Protein AF-A0A6I1ZZQ8-F1 (afdb_monomer)

Foldseek 3Di:
DDDDDDDDDDDDDDDDDDDDDDDDDDDDPPDDDDPDDPPQDPFDAWEWEAEANDIDIFTAGQQQFGQAWDWDADPVRQKIKTDGRGKHKAAQVNGHHRYKYKHFDPDDDDDDPQKDFFDTKIAIPPFFIFIPPFMKIKHAGDPVSDDPPDDLVQKFKWFQDPVPGTDTAPDWDADPVSRMIIGTHTTGGMMTIMGGPDLCPLCPLPPQDLVRQLAPLAKEKEWEAAPPDPQVVVCSVLLSVCCVVQVPHYRYHYDDCVVVVVVCVVVPPPAPGKMWIAASNRHTDDMDHTHDHNVRVVVVVVVRVRD

pLDDT: mean 82.92, std 19.82, range [31.61, 98.25]

Sequence (307 aa):
MKLKGINFAAKISAIGILLVLLLTLAVSCQATEAPATVSEGPATSELNVDLLGTQHTYFLHGEGRLVGNVVLESPDRKVTLSMISVTTLLDKDGKPLTFLQLQADPNPPNPPADAQIIGTVYGLTPHGATSNPPLMLTLPYRPEDLPEDVQEKDLYIASYDEENGWGKSFYKKIDTENHRVTAQVSTLSKYAILVAKELPPPPSLIMTSLEEALSNGRPTIAEFGSSKCVPCKMMKPVLENLVIIFERELNVVIIEVYEQMSLARGYKIMSIPTQVIFDENGQEITRHIGYWSMEEILAELEQVGVK

Nearest PDB structures (foldseek):
  2o8v-assembly1_B  TM=9.103E-01  e=6.377E-07  Escherichia coli
  3hxs-assembly1_A  TM=9.339E-01  e=3.355E-06  Bacteroides fragilis
  3hyp-assembly1_A  TM=9.324E-01  e=3.168E-06  Bacteroides fragilis
  3w8j-assembly1_A  TM=8.389E-01  e=4.670E-05  Homo sapiens
  3vww-assembly1_A  TM=8.096E-01  e=1.102E-04  Homo sapiens

Solvent-accessible surface area (backbone atoms only — not comparable to full-atom values): 17944 Å² total; per-residue (Å²): 138,84,90,79,90,84,89,83,82,89,79,93,87,78,90,81,82,85,91,85,79,95,74,88,83,80,80,84,76,84,76,77,79,72,80,80,77,77,79,74,70,75,69,65,44,58,27,40,34,31,46,72,86,45,78,47,80,49,41,16,34,82,84,12,29,28,66,53,70,44,78,46,66,30,98,86,67,50,39,36,46,35,44,51,43,72,23,28,34,25,36,78,86,70,42,54,44,52,55,40,35,39,36,76,44,94,78,62,79,82,60,58,94,58,34,39,72,38,76,63,38,34,33,28,35,56,67,61,16,38,37,45,59,54,29,41,43,30,44,52,55,56,81,87,68,51,58,96,88,60,55,80,88,64,55,38,48,28,41,46,40,94,89,79,39,78,42,79,47,88,51,74,47,77,39,80,90,79,33,33,42,33,28,60,46,40,58,33,31,36,36,31,36,33,35,60,70,52,71,67,68,73,62,65,61,46,91,56,52,71,71,56,43,36,67,69,60,31,23,29,42,36,38,37,27,42,97,87,37,69,63,30,60,64,37,46,66,47,54,51,48,47,44,72,74,29,64,91,60,42,42,55,32,71,41,48,38,88,81,38,47,69,58,34,54,73,73,62,63,86,61,73,21,26,38,36,35,24,28,38,82,43,47,78,76,51,74,48,77,50,80,70,54,62,71,62,50,52,63,55,37,48,79,57,72,51,130

Secondary structure (DSSP, 8-state):
-------------------------------PPPP----PPPP-EEEEEEETTEEEEEEE-TTSBBSS-EEEE-TTS--EEEE-TT-EEE-TTSPBP-EEEEEE-SSPPPPPTTEEEEEEEEEEESTT-EEEEEEEEEEE--GGGS-TT--GGG-EEEEEETTTEEEE-S--EEETTTTEEEEEEEE-SEEEEEEESS--SS--TT---HHHHHHTTS-EEEEEE-TT-HHHHHHHHHHHHHHHHSTTT-EEEEEETTT-HHHHHHTT--SSSEEEEE-TTS-EEEEEES---HHHHHHHHGGGT--

Structure (mmCIF, N/CA/C/O backbone):
data_AF-A0A6I1ZZQ8-F1
#
_entry.id   AF-A0A6I1ZZQ8-F1
#
loop_
_atom_site.group_PDB
_atom_site.id
_atom_site.type_symbol
_atom_site.label_atom_id
_atom_site.label_alt_id
_atom_site.label_comp_id
_atom_site.label_asym_id
_atom_site.label_entity_id
_atom_site.label_seq_id
_atom_site.pdbx_PDB_ins_code
_atom_site.Cartn_x
_atom_site.Cartn_y
_atom_site.Cartn_z
_atom_site.occupancy
_atom_site.B_iso_or_equiv
_atom_site.auth_seq_id
_atom_site.auth_comp_id
_atom_site.auth_asym_id
_atom_site.auth_atom_id
_atom_site.pdbx_PDB_model_num
ATOM 1 N N . MET A 1 1 ? -39.106 29.884 -58.988 1.00 37.28 1 MET A N 1
ATOM 2 C CA . MET A 1 1 ? -38.580 30.234 -60.326 1.00 37.28 1 MET A CA 1
ATOM 3 C C . MET A 1 1 ? -37.221 30.888 -60.128 1.00 37.28 1 MET A C 1
ATOM 5 O O . MET A 1 1 ? -37.054 31.646 -59.186 1.00 37.28 1 MET A O 1
ATOM 9 N N . LYS A 1 2 ? -36.242 30.447 -60.911 1.00 40.09 2 LYS A N 1
ATOM 10 C CA . LYS A 1 2 ? -34.792 30.633 -60.758 1.00 40.09 2 LYS A CA 1
ATOM 11 C C . LYS A 1 2 ? -34.343 31.991 -61.350 1.00 40.09 2 LYS A C 1
ATOM 13 O O . LYS A 1 2 ? -35.077 32.519 -62.179 1.00 40.09 2 LYS A O 1
ATOM 18 N N . LEU A 1 3 ? -33.086 32.385 -61.065 1.00 31.61 3 LEU A N 1
ATOM 19 C CA . LEU A 1 3 ? -32.221 33.377 -61.766 1.00 31.61 3 LEU A CA 1
ATOM 20 C C . LEU A 1 3 ? -32.292 34.813 -61.194 1.00 31.61 3 LEU A C 1
ATOM 22 O O . LEU A 1 3 ? -33.374 35.289 -60.904 1.00 31.61 3 LEU A O 1
ATOM 26 N N . LYS A 1 4 ? -31.215 35.594 -61.037 1.00 34.88 4 LYS A N 1
ATOM 27 C CA . LYS A 1 4 ? -29.812 35.519 -61.487 1.00 34.88 4 LYS A CA 1
ATOM 28 C C . LYS A 1 4 ? -29.031 36.602 -60.714 1.00 34.88 4 LYS A C 1
ATOM 30 O O . LYS A 1 4 ? -29.540 37.707 -60.569 1.00 34.88 4 LYS A O 1
ATOM 35 N N . GLY A 1 5 ? -27.810 36.311 -60.264 1.00 45.81 5 GLY A N 1
ATOM 36 C CA . GLY A 1 5 ? -26.843 37.360 -59.911 1.00 45.81 5 GLY A CA 1
ATOM 37 C C . GLY A 1 5 ? -26.293 38.055 -61.159 1.00 45.81 5 GLY A C 1
ATOM 38 O O . GLY A 1 5 ? -26.501 37.542 -62.255 1.00 45.81 5 GLY A O 1
ATOM 39 N N . ILE A 1 6 ? -25.576 39.170 -60.977 1.00 38.56 6 ILE A N 1
ATOM 40 C CA . ILE A 1 6 ? -24.451 39.636 -61.811 1.00 38.56 6 ILE A CA 1
ATOM 41 C C . ILE A 1 6 ? -23.670 40.696 -61.008 1.00 38.56 6 ILE A C 1
ATOM 43 O O . ILE A 1 6 ? -24.224 41.695 -60.561 1.00 38.56 6 ILE A O 1
ATOM 47 N N . ASN A 1 7 ? -22.372 40.432 -60.843 1.00 44.62 7 ASN A N 1
ATOM 48 C CA . ASN A 1 7 ? -21.324 41.384 -60.477 1.00 44.62 7 ASN A CA 1
ATOM 49 C C . ASN A 1 7 ? -21.152 42.437 -61.575 1.00 44.62 7 ASN A C 1
ATOM 51 O O . ASN A 1 7 ? -21.103 42.052 -62.738 1.00 44.62 7 ASN A O 1
ATOM 55 N N . PHE A 1 8 ? -20.872 43.694 -61.228 1.00 33.53 8 PHE A N 1
ATOM 56 C CA . PHE A 1 8 ? -20.026 44.538 -62.076 1.00 33.53 8 PHE A CA 1
ATOM 57 C C . PHE A 1 8 ? -19.170 45.475 -61.223 1.00 33.53 8 PHE A C 1
ATOM 59 O O . PHE A 1 8 ? -19.656 46.374 -60.543 1.00 33.53 8 PHE A O 1
ATOM 66 N N . ALA A 1 9 ? -17.871 45.193 -61.253 1.00 34.97 9 ALA A N 1
ATOM 67 C CA . ALA A 1 9 ? -16.804 46.075 -60.825 1.00 34.97 9 ALA A CA 1
ATOM 68 C C . ALA A 1 9 ? -16.559 47.182 -61.870 1.00 34.97 9 ALA A C 1
ATOM 70 O O . ALA A 1 9 ? -17.017 47.063 -63.006 1.00 34.97 9 ALA A O 1
ATOM 71 N N . ALA A 1 10 ? -15.698 48.139 -61.487 1.00 35.72 10 ALA A N 1
ATOM 72 C CA . ALA A 1 10 ? -14.974 49.113 -62.324 1.00 35.72 10 ALA A CA 1
ATOM 73 C C . ALA A 1 10 ? -15.777 50.361 -62.768 1.00 35.72 10 ALA A C 1
ATOM 75 O O . ALA A 1 10 ? -16.922 50.248 -63.166 1.00 35.72 10 ALA A O 1
ATOM 76 N N . LYS A 1 11 ? -15.247 51.595 -62.795 1.00 33.88 11 LYS A N 1
ATOM 77 C CA . LYS A 1 11 ? -13.874 52.122 -62.662 1.00 33.88 11 LYS A CA 1
ATOM 78 C C . LYS A 1 11 ? -13.928 53.676 -62.619 1.00 33.88 11 LYS A C 1
ATOM 80 O O . LYS A 1 11 ? -14.718 54.260 -63.344 1.00 33.88 11 LYS A O 1
ATOM 85 N N . ILE A 1 12 ? -12.984 54.270 -61.874 1.00 36.03 12 ILE A N 1
ATOM 86 C CA . ILE A 1 12 ? -12.120 55.441 -62.199 1.00 36.03 12 ILE A CA 1
ATOM 87 C C . ILE A 1 12 ? -12.734 56.837 -62.420 1.00 36.03 12 ILE A C 1
ATOM 89 O O . ILE A 1 12 ? -13.399 57.077 -63.418 1.00 36.03 12 ILE A O 1
ATOM 93 N N . SER A 1 13 ? -12.305 57.788 -61.574 1.00 31.80 13 SER A N 1
ATOM 94 C CA . SER A 1 13 ? -11.608 59.071 -61.882 1.00 31.80 13 SER A CA 1
ATOM 95 C C . SER A 1 13 ? -11.675 59.951 -60.618 1.00 31.80 13 SER A C 1
ATOM 97 O O . SER A 1 13 ? -12.679 59.894 -59.927 1.00 31.80 13 SER A O 1
ATOM 99 N N . ALA A 1 14 ? -10.736 60.797 -60.197 1.00 34.06 14 ALA A N 1
ATOM 100 C CA . ALA A 1 14 ? -9.494 61.317 -60.743 1.00 34.06 14 ALA A CA 1
ATOM 101 C C . ALA A 1 14 ? -8.764 62.092 -59.611 1.00 34.06 14 ALA A C 1
ATOM 103 O O . ALA A 1 14 ? -9.420 62.695 -58.772 1.00 34.06 14 ALA A O 1
ATOM 104 N N . ILE A 1 15 ? -7.426 62.089 -59.659 1.00 39.31 15 ILE A N 1
ATOM 105 C CA . ILE A 1 15 ? -6.502 63.226 -59.437 1.00 39.31 15 ILE A CA 1
ATOM 106 C C . ILE A 1 15 ? -6.583 64.018 -58.112 1.00 39.31 15 ILE A C 1
ATOM 108 O O . ILE A 1 15 ? -7.522 64.767 -57.872 1.00 39.31 15 ILE A O 1
ATOM 112 N N . GLY A 1 16 ? -5.465 64.027 -57.369 1.00 31.86 16 GLY A N 1
ATOM 113 C CA . GLY A 1 16 ? -5.130 65.145 -56.481 1.00 31.86 16 GLY A CA 1
ATOM 114 C C . GLY A 1 16 ? -4.003 64.896 -55.470 1.00 31.86 16 GLY A C 1
ATOM 115 O O . GLY A 1 16 ? -4.284 64.441 -54.376 1.00 31.86 16 GLY A O 1
ATOM 116 N N . ILE A 1 17 ? -2.768 65.275 -55.838 1.00 36.53 17 ILE A N 1
ATOM 117 C CA . ILE A 1 17 ? -1.823 66.071 -55.011 1.00 36.53 17 ILE A CA 1
ATOM 118 C C . ILE A 1 17 ? -1.349 65.415 -53.687 1.00 36.53 17 ILE A C 1
ATOM 120 O O . ILE A 1 17 ? -2.073 65.333 -52.711 1.00 36.53 17 ILE A O 1
ATOM 124 N N . LEU A 1 18 ? -0.148 64.825 -53.670 1.00 35.00 18 LEU A N 1
ATOM 125 C CA . LEU A 1 18 ? 1.126 65.420 -53.211 1.00 35.00 18 LEU A CA 1
ATOM 126 C C . LEU A 1 18 ? 1.353 65.346 -51.683 1.00 35.00 18 LEU A C 1
ATOM 128 O O . LEU A 1 18 ? 0.642 65.967 -50.906 1.00 35.00 18 LEU A O 1
ATOM 132 N N . LEU A 1 19 ? 2.491 64.727 -51.341 1.00 39.06 19 LEU A N 1
ATOM 133 C CA . LEU A 1 19 ? 3.306 64.925 -50.134 1.00 39.06 19 LEU A CA 1
ATOM 134 C C . LEU A 1 19 ? 2.865 64.228 -48.826 1.00 39.06 19 LEU A C 1
ATOM 136 O O . LEU A 1 19 ? 1.790 64.476 -48.300 1.00 39.06 19 LEU A O 1
ATOM 140 N N . VAL A 1 20 ? 3.798 63.440 -48.266 1.00 35.25 20 VAL A N 1
ATOM 141 C CA . VAL A 1 20 ? 4.278 63.438 -46.860 1.00 35.25 20 VAL A CA 1
ATOM 142 C C . VAL A 1 20 ? 4.573 62.015 -46.340 1.00 35.25 20 VAL A C 1
ATOM 144 O O . VAL A 1 20 ? 3.686 61.195 -46.153 1.00 35.25 20 VAL A O 1
ATOM 147 N N . LEU A 1 21 ? 5.875 61.797 -46.114 1.00 35.59 21 LEU A N 1
ATOM 148 C CA . LEU A 1 21 ? 6.564 60.898 -45.175 1.00 35.59 21 LEU A CA 1
ATOM 149 C C . LEU A 1 21 ? 6.067 59.450 -44.979 1.00 35.59 21 LEU A C 1
ATOM 151 O O . LEU A 1 21 ? 5.097 59.177 -44.280 1.00 35.59 21 LEU A O 1
ATOM 155 N N . LEU A 1 22 ? 6.911 58.509 -45.421 1.00 43.41 22 LEU A N 1
ATOM 156 C CA . LEU A 1 22 ? 7.079 57.219 -44.752 1.00 43.41 22 LEU A CA 1
ATOM 157 C C . LEU A 1 22 ? 7.639 57.448 -43.339 1.00 43.41 22 LEU A C 1
ATOM 159 O O . LEU A 1 22 ? 8.784 57.872 -43.204 1.00 43.41 22 LEU A O 1
ATOM 163 N N . LEU A 1 23 ? 6.881 57.087 -42.305 1.00 37.72 23 LEU A N 1
ATOM 164 C CA . LEU A 1 23 ? 7.445 56.652 -41.029 1.00 37.72 23 LEU A CA 1
ATOM 165 C C . LEU A 1 23 ? 6.629 55.459 -40.513 1.00 37.72 23 LEU A C 1
ATOM 167 O O . LEU A 1 23 ? 5.405 55.489 -40.425 1.00 37.72 23 LEU A O 1
ATOM 171 N N . THR A 1 24 ? 7.347 54.381 -40.246 1.00 43.38 24 THR A N 1
ATOM 172 C CA . THR A 1 24 ? 6.892 53.056 -39.827 1.00 43.38 24 THR A CA 1
ATOM 173 C C . THR A 1 24 ? 6.166 53.072 -38.478 1.00 43.38 24 THR A C 1
ATOM 175 O O . THR A 1 24 ? 6.757 53.459 -37.472 1.00 43.38 24 THR A O 1
ATOM 178 N N . LEU A 1 25 ? 4.928 52.568 -38.430 1.00 36.66 25 LEU A N 1
ATOM 179 C CA . LEU A 1 25 ? 4.257 52.158 -37.192 1.00 36.66 25 LEU A CA 1
ATOM 180 C C . LEU A 1 25 ? 4.582 50.684 -36.919 1.00 36.66 25 LEU A C 1
ATOM 182 O O . LEU A 1 25 ? 4.012 49.787 -37.538 1.00 36.66 25 LEU A O 1
ATOM 186 N N . ALA A 1 26 ? 5.512 50.441 -35.997 1.00 41.88 26 ALA A N 1
ATOM 187 C CA . ALA A 1 26 ? 5.654 49.147 -35.345 1.00 41.88 26 ALA A CA 1
ATOM 188 C C . ALA A 1 26 ? 4.515 49.002 -34.325 1.00 41.88 26 ALA A C 1
ATOM 190 O O . ALA A 1 26 ? 4.437 49.748 -33.350 1.00 41.88 26 ALA A O 1
ATOM 191 N N . VAL A 1 27 ? 3.612 48.056 -34.570 1.00 41.41 27 VAL A N 1
ATOM 192 C CA . VAL A 1 27 ? 2.635 47.607 -33.578 1.00 41.41 27 VAL A CA 1
ATOM 193 C C . VAL A 1 27 ? 3.380 46.703 -32.598 1.00 41.41 27 VAL A C 1
ATOM 195 O O . VAL A 1 27 ? 3.766 45.590 -32.948 1.00 41.41 27 VAL A O 1
ATOM 198 N N . SER A 1 28 ? 3.597 47.185 -31.374 1.00 47.19 28 SER A N 1
ATOM 199 C CA . SER A 1 28 ? 4.035 46.347 -30.258 1.00 47.19 28 SER A CA 1
ATOM 200 C C . SER A 1 28 ? 2.906 45.394 -29.874 1.00 47.19 28 SER A C 1
ATOM 202 O O . SER A 1 28 ? 1.983 45.765 -29.152 1.00 47.19 28 SER A O 1
ATOM 204 N N . CYS A 1 29 ? 2.983 44.157 -30.357 1.00 34.41 29 CYS A N 1
ATOM 205 C CA . CYS A 1 29 ? 2.275 43.038 -29.757 1.00 34.41 29 CYS A CA 1
ATOM 206 C C . CYS A 1 29 ? 3.125 42.573 -28.567 1.00 34.41 29 CYS A C 1
ATOM 208 O O . CYS A 1 29 ? 4.213 42.030 -28.756 1.00 34.41 29 CYS A O 1
ATOM 210 N N . GLN A 1 30 ? 2.685 42.864 -27.342 1.00 41.56 30 GLN A N 1
ATOM 211 C CA . GLN A 1 30 ? 3.285 42.282 -26.144 1.00 41.56 30 GLN A CA 1
ATOM 212 C C . GLN A 1 30 ? 2.972 40.785 -26.154 1.00 41.56 30 GLN A C 1
ATOM 214 O O . GLN A 1 30 ? 1.848 40.374 -25.873 1.00 41.56 30 GLN A O 1
ATOM 219 N N . ALA A 1 31 ? 3.965 39.979 -26.522 1.00 42.97 31 ALA A N 1
ATOM 220 C CA . ALA A 1 31 ? 3.957 38.559 -26.238 1.00 42.97 31 ALA A CA 1
ATOM 221 C C . ALA A 1 31 ? 4.135 38.403 -24.724 1.00 42.97 31 ALA A C 1
ATOM 223 O O . ALA A 1 31 ? 5.179 38.748 -24.175 1.00 42.97 31 ALA A O 1
ATOM 224 N N . THR A 1 32 ? 3.094 37.929 -24.050 1.00 40.47 32 THR A N 1
ATOM 225 C CA . THR A 1 32 ? 3.204 37.355 -22.710 1.00 40.47 32 THR A CA 1
ATOM 226 C C . THR A 1 32 ? 4.247 36.245 -22.756 1.00 40.47 32 THR A C 1
ATOM 228 O O . THR A 1 32 ? 4.091 35.287 -23.516 1.00 40.47 32 THR A O 1
ATOM 231 N N . GLU A 1 33 ? 5.321 36.407 -21.989 1.00 39.31 33 GLU A N 1
ATOM 232 C CA . GLU A 1 33 ? 6.389 35.423 -21.853 1.00 39.31 33 GLU A CA 1
ATOM 233 C C . GLU A 1 33 ? 5.796 34.078 -21.409 1.00 39.31 33 GLU A C 1
ATOM 235 O O . GLU A 1 33 ? 5.104 33.979 -20.394 1.00 39.31 33 GLU A O 1
ATOM 240 N N . ALA A 1 34 ? 6.043 33.041 -22.211 1.00 44.75 34 ALA A N 1
ATOM 241 C CA . ALA A 1 34 ? 5.850 31.660 -21.794 1.00 44.75 34 ALA A CA 1
ATOM 242 C C . ALA A 1 34 ? 6.748 31.384 -20.572 1.00 44.75 34 ALA A C 1
ATOM 244 O O . ALA A 1 34 ? 7.849 31.941 -20.504 1.00 44.75 34 ALA A O 1
ATOM 245 N N . PRO A 1 35 ? 6.317 30.548 -19.609 1.00 39.91 35 PRO A N 1
ATOM 246 C CA . PRO A 1 35 ? 7.128 30.261 -18.435 1.00 39.91 35 PRO A CA 1
ATOM 247 C C . PRO A 1 35 ? 8.474 29.693 -18.884 1.00 39.91 35 PRO A C 1
ATOM 249 O O . PRO A 1 35 ? 8.533 28.865 -19.795 1.00 39.91 35 PRO A O 1
ATOM 252 N N . ALA A 1 36 ? 9.543 30.187 -18.258 1.00 37.56 36 ALA A N 1
ATOM 253 C CA . ALA A 1 36 ? 10.916 29.814 -18.552 1.00 37.56 36 ALA A CA 1
ATOM 254 C C . ALA A 1 36 ? 11.049 28.292 -18.687 1.00 37.56 36 ALA A C 1
ATOM 256 O O . ALA A 1 36 ? 10.831 27.539 -17.737 1.00 37.56 36 ALA A O 1
ATOM 257 N N . THR A 1 37 ? 11.424 27.848 -19.884 1.00 39.03 37 THR A N 1
ATOM 258 C CA . THR A 1 37 ? 11.927 26.501 -20.110 1.00 39.03 37 THR A CA 1
ATOM 259 C C . THR A 1 37 ? 13.175 26.345 -19.255 1.00 39.03 37 THR A C 1
ATOM 261 O O . THR A 1 37 ? 14.216 26.930 -19.563 1.00 39.03 37 THR A O 1
ATOM 264 N N . VAL A 1 38 ? 13.067 25.589 -18.164 1.00 41.78 38 VAL A N 1
ATOM 265 C CA . VAL A 1 38 ? 14.234 25.060 -17.459 1.00 41.78 38 VAL A CA 1
ATOM 266 C C . VAL A 1 38 ? 15.018 24.285 -18.511 1.00 41.78 38 VAL A C 1
ATOM 268 O O . VAL A 1 38 ? 14.518 23.294 -19.042 1.00 41.78 38 VAL A O 1
ATOM 271 N N . SER A 1 39 ? 16.192 24.786 -18.901 1.00 43.06 39 SER A N 1
ATOM 272 C CA . SER A 1 39 ? 17.066 24.050 -19.805 1.00 43.06 39 SER A CA 1
ATOM 273 C C . SER A 1 39 ? 17.529 22.811 -19.053 1.00 43.06 39 SER A C 1
ATOM 275 O O . SER A 1 39 ? 18.400 22.886 -18.185 1.00 43.06 39 SER A O 1
ATOM 277 N N . GLU A 1 40 ? 16.893 21.685 -19.338 1.00 51.78 40 GLU A N 1
ATOM 278 C CA . GLU A 1 40 ? 17.372 20.397 -18.887 1.00 51.78 40 GLU A CA 1
ATOM 279 C C . GLU A 1 40 ? 18.775 20.191 -19.472 1.00 51.78 40 GLU A C 1
ATOM 281 O O . GLU A 1 40 ? 18.984 20.338 -20.680 1.00 51.78 40 GLU A O 1
ATOM 286 N N . GLY A 1 41 ? 19.761 19.951 -18.602 1.00 56.41 41 GLY A N 1
ATOM 287 C CA . GLY A 1 41 ? 21.112 19.596 -19.029 1.00 56.41 41 GLY A CA 1
ATOM 288 C C . GLY A 1 41 ? 21.093 18.339 -19.911 1.00 56.41 41 GLY A C 1
ATOM 289 O O . GLY A 1 41 ? 20.080 17.640 -19.973 1.00 56.41 41 GLY A O 1
ATOM 290 N N . PRO A 1 42 ? 22.182 18.039 -20.637 1.00 58.56 42 PRO A N 1
ATOM 291 C CA . PRO A 1 42 ? 22.221 16.841 -21.464 1.00 58.56 42 PRO A CA 1
ATOM 292 C C . PRO A 1 42 ? 21.996 15.604 -20.589 1.00 58.56 42 PRO A C 1
ATOM 294 O O . PRO A 1 42 ? 22.623 15.481 -19.539 1.00 58.56 42 PRO A O 1
ATOM 297 N N . ALA A 1 43 ? 21.125 14.695 -21.041 1.00 62.88 43 ALA A N 1
ATOM 298 C CA . ALA A 1 43 ? 20.990 13.364 -20.462 1.00 62.88 43 ALA A CA 1
ATOM 299 C C . ALA A 1 43 ? 22.378 12.735 -20.288 1.00 62.88 43 ALA A C 1
ATOM 301 O O . ALA A 1 43 ? 23.175 12.699 -21.230 1.00 62.88 43 ALA A O 1
ATOM 302 N N . THR A 1 44 ? 22.678 12.275 -19.080 1.00 77.75 44 THR A N 1
ATOM 303 C CA . THR A 1 44 ? 24.033 11.857 -18.702 1.00 77.75 44 THR A CA 1
ATOM 304 C C . THR A 1 44 ? 24.172 10.348 -18.560 1.00 77.75 44 THR A C 1
ATOM 306 O O . THR A 1 44 ? 25.297 9.851 -18.541 1.00 77.75 44 THR A O 1
ATOM 309 N N . SER A 1 45 ? 23.061 9.618 -18.436 1.00 86.38 45 SER A N 1
ATOM 310 C CA . SER A 1 45 ? 23.059 8.166 -18.246 1.00 86.38 45 SER A CA 1
ATOM 311 C C . SER A 1 45 ? 21.830 7.497 -18.864 1.00 86.38 45 SER A C 1
ATOM 313 O O . SER A 1 45 ? 20.750 8.080 -18.950 1.00 86.38 45 SER A O 1
ATOM 315 N N . GLU A 1 46 ? 22.011 6.254 -19.305 1.00 93.94 46 GLU A N 1
ATOM 316 C CA . GLU A 1 46 ? 20.944 5.399 -19.827 1.00 93.94 46 GLU A CA 1
ATOM 317 C C . GLU A 1 46 ? 20.315 4.572 -18.701 1.00 93.94 46 GLU A C 1
ATOM 319 O O . GLU A 1 46 ? 21.018 4.051 -17.832 1.00 93.94 46 GLU A O 1
ATOM 324 N N . LEU A 1 47 ? 18.993 4.418 -18.761 1.00 96.56 47 LEU A N 1
ATOM 325 C CA . LEU A 1 47 ? 18.216 3.500 -17.939 1.00 96.56 47 LEU A CA 1
ATOM 326 C C . LEU A 1 47 ? 17.615 2.421 -18.842 1.00 96.56 47 LEU A C 1
ATOM 328 O O . LEU A 1 47 ? 16.714 2.692 -19.640 1.00 96.56 47 LEU A O 1
ATOM 332 N N . ASN A 1 48 ? 18.089 1.190 -18.687 1.00 97.81 48 ASN A N 1
ATOM 333 C CA . ASN A 1 48 ? 17.541 0.032 -19.384 1.00 97.81 48 ASN A CA 1
ATOM 334 C C . ASN A 1 48 ? 16.383 -0.554 -18.579 1.00 97.81 48 ASN A C 1
ATOM 336 O O . ASN A 1 48 ? 16.576 -0.995 -17.449 1.00 97.81 48 ASN A O 1
ATOM 340 N N . VAL A 1 49 ? 15.185 -0.566 -19.150 1.00 97.56 49 VAL A N 1
ATOM 341 C CA . VAL A 1 49 ? 13.988 -1.071 -18.480 1.00 97.56 49 VAL A CA 1
ATOM 342 C C . VAL A 1 49 ? 13.494 -2.340 -19.153 1.00 97.56 49 VAL A C 1
ATOM 344 O O . VAL A 1 49 ? 13.236 -2.338 -20.351 1.00 97.56 49 VAL A O 1
ATOM 347 N N . ASP A 1 50 ? 13.324 -3.410 -18.384 1.00 97.75 50 ASP A N 1
ATOM 348 C CA . ASP A 1 50 ? 12.696 -4.655 -18.825 1.00 97.75 50 ASP A CA 1
ATOM 349 C C . ASP A 1 50 ? 11.373 -4.864 -18.076 1.00 97.75 50 ASP A C 1
ATOM 351 O O . ASP A 1 50 ? 11.354 -5.114 -16.869 1.00 97.75 50 ASP A O 1
ATOM 355 N N . LEU A 1 51 ? 10.256 -4.760 -18.795 1.00 97.19 51 LEU A N 1
ATOM 356 C CA . LEU A 1 51 ? 8.933 -5.085 -18.276 1.00 97.19 51 LEU A CA 1
ATOM 357 C C . LEU A 1 51 ? 8.474 -6.428 -18.851 1.00 97.19 51 LEU A C 1
ATOM 359 O O . LEU A 1 51 ? 8.013 -6.504 -19.993 1.00 97.19 51 LEU A O 1
ATOM 363 N N . LEU A 1 52 ? 8.565 -7.487 -18.041 1.00 96.50 52 LEU A N 1
ATOM 364 C CA . LEU A 1 52 ? 8.097 -8.837 -18.378 1.00 96.50 52 LEU A CA 1
ATOM 365 C C . LEU A 1 52 ? 8.636 -9.360 -19.725 1.00 96.50 52 LEU A C 1
ATOM 367 O O . LEU A 1 52 ? 7.906 -9.967 -20.509 1.00 96.50 52 LEU A O 1
ATOM 371 N N . GLY A 1 53 ? 9.921 -9.116 -19.992 1.00 94.44 53 GLY A N 1
ATOM 372 C CA . GLY A 1 53 ? 10.626 -9.522 -21.209 1.00 94.44 53 GLY A CA 1
ATOM 373 C C . GLY A 1 53 ? 10.610 -8.471 -22.322 1.00 94.44 53 GLY A C 1
ATOM 374 O O . GLY A 1 53 ? 11.225 -8.689 -23.367 1.00 94.44 53 GLY A O 1
ATOM 375 N N . THR A 1 54 ? 9.925 -7.340 -22.126 1.00 95.75 54 THR A N 1
ATOM 376 C CA . THR A 1 54 ? 9.887 -6.235 -23.093 1.00 95.75 54 THR A CA 1
ATOM 377 C C . THR A 1 54 ? 10.879 -5.156 -22.687 1.00 95.75 54 THR A C 1
ATOM 379 O O . THR A 1 54 ? 10.721 -4.512 -21.651 1.00 95.75 54 THR A O 1
ATOM 382 N N . GLN A 1 55 ? 11.903 -4.955 -23.516 1.00 96.25 55 GLN A N 1
ATOM 383 C CA . GLN A 1 55 ? 12.995 -4.027 -23.235 1.00 96.25 55 GLN A CA 1
ATOM 384 C C . GLN A 1 55 ? 12.741 -2.636 -23.820 1.00 96.25 55 GLN A C 1
ATOM 386 O O . GLN A 1 55 ? 12.325 -2.488 -24.970 1.00 96.25 55 GLN A O 1
ATOM 391 N N . HIS A 1 56 ? 13.066 -1.618 -23.032 1.00 96.00 56 HIS A N 1
ATOM 392 C CA . HIS A 1 56 ? 13.011 -0.206 -23.377 1.00 96.00 56 HIS A CA 1
ATOM 393 C C . HIS A 1 56 ? 14.267 0.498 -22.862 1.00 96.00 56 HIS A C 1
ATOM 395 O O . HIS A 1 56 ? 14.836 0.108 -21.844 1.00 96.00 56 HIS A O 1
ATOM 401 N N . THR A 1 57 ? 14.672 1.573 -23.530 1.00 96.50 57 THR A N 1
ATOM 402 C CA . THR A 1 57 ? 15.775 2.424 -23.074 1.00 96.50 57 THR A CA 1
ATOM 403 C C . THR A 1 57 ? 15.251 3.831 -22.849 1.00 96.50 57 THR A C 1
ATOM 405 O O . THR A 1 57 ? 14.632 4.424 -23.735 1.00 96.50 57 THR A O 1
ATOM 408 N N . TYR A 1 58 ? 15.509 4.351 -21.656 1.00 95.50 58 TYR A N 1
ATOM 409 C CA . TYR A 1 58 ? 15.223 5.722 -21.255 1.00 95.50 58 TYR A CA 1
ATOM 410 C C . TYR A 1 58 ? 16.512 6.411 -20.824 1.00 95.50 58 TYR A C 1
ATOM 412 O O . TYR A 1 58 ? 17.582 5.805 -20.777 1.00 95.50 58 TYR A O 1
ATOM 420 N N . PHE A 1 59 ? 16.401 7.691 -20.499 1.00 94.38 59 PHE A N 1
ATOM 421 C CA . PHE A 1 59 ? 17.536 8.516 -20.133 1.00 94.38 59 PHE A CA 1
ATOM 422 C C . PHE A 1 59 ? 17.294 9.190 -18.791 1.00 94.38 59 PHE A C 1
ATOM 424 O O . PHE A 1 59 ? 16.158 9.551 -18.472 1.00 94.38 59 PHE A O 1
ATOM 431 N N . LEU A 1 60 ? 18.369 9.366 -18.028 1.00 94.00 60 LEU A N 1
ATOM 432 C CA . LEU A 1 60 ? 18.389 10.101 -16.771 1.00 94.00 60 LEU A CA 1
ATOM 433 C C . LEU A 1 60 ? 19.341 11.304 -16.869 1.00 94.00 60 LEU A C 1
ATOM 435 O O . LEU A 1 60 ? 20.357 11.277 -17.574 1.00 94.00 60 LEU A O 1
ATOM 439 N N . HIS A 1 61 ? 19.014 12.354 -16.121 1.00 92.62 61 HIS A N 1
ATOM 440 C CA . HIS A 1 61 ? 19.923 13.449 -15.779 1.00 92.62 61 HIS A CA 1
ATOM 441 C C . HIS A 1 61 ? 20.991 12.987 -14.774 1.00 92.62 61 HIS A C 1
ATOM 443 O O . HIS A 1 61 ? 20.880 11.903 -14.196 1.00 92.62 61 HIS A O 1
ATOM 449 N N . GLY A 1 62 ? 22.021 13.812 -14.543 1.00 85.12 62 GLY A N 1
ATOM 450 C CA . GLY A 1 62 ? 23.212 13.463 -13.739 1.00 85.12 62 GLY A CA 1
ATOM 451 C C . GLY A 1 62 ? 22.902 13.011 -12.321 1.00 85.12 62 GLY A C 1
ATOM 452 O O . GLY A 1 62 ? 23.580 12.150 -11.767 1.00 85.12 62 GLY A O 1
ATOM 453 N N . GLU A 1 63 ? 21.840 13.568 -11.760 1.00 89.69 63 GLU A N 1
ATOM 454 C CA . GLU A 1 63 ? 21.315 13.269 -10.438 1.00 89.69 63 GLU A CA 1
ATOM 455 C C . GLU A 1 63 ? 20.415 12.018 -10.379 1.00 89.69 63 GLU A C 1
ATOM 457 O O . GLU A 1 63 ? 19.915 11.693 -9.308 1.00 89.69 63 GLU A O 1
ATOM 462 N N . GLY A 1 64 ? 20.183 11.323 -11.499 1.00 92.75 64 GLY A N 1
ATOM 463 C CA . GLY A 1 64 ? 19.298 10.153 -11.582 1.00 92.75 64 GLY A CA 1
ATOM 464 C C . GLY A 1 64 ? 17.832 10.479 -11.873 1.00 92.75 64 GLY A C 1
ATOM 465 O O . GLY A 1 64 ? 16.975 9.605 -11.762 1.00 92.75 64 GLY A O 1
ATOM 466 N N . ARG A 1 65 ? 17.518 11.723 -12.247 1.00 95.50 65 ARG A N 1
ATOM 467 C CA . ARG A 1 65 ? 16.156 12.169 -12.579 1.00 95.50 65 ARG A CA 1
ATOM 468 C C . ARG A 1 65 ? 15.747 11.762 -13.993 1.00 95.50 65 ARG A C 1
ATOM 470 O O . ARG A 1 65 ? 16.499 11.985 -14.935 1.00 95.50 65 ARG A O 1
ATOM 477 N N . LEU A 1 66 ? 14.549 11.208 -14.143 1.00 93.56 66 LEU A N 1
ATOM 478 C CA . LEU A 1 66 ? 14.020 10.691 -15.406 1.00 93.56 66 LEU A CA 1
ATOM 479 C C . LEU A 1 66 ? 13.783 11.783 -16.458 1.00 93.56 66 LEU A C 1
ATOM 481 O O . LEU A 1 66 ? 13.160 12.803 -16.183 1.00 93.56 66 LEU A O 1
ATOM 485 N N . VAL A 1 67 ? 14.218 11.544 -17.695 1.00 93.00 67 VAL A N 1
ATOM 486 C CA . VAL A 1 67 ? 13.938 12.431 -18.831 1.00 93.00 67 VAL A CA 1
ATOM 487 C C . VAL A 1 67 ? 12.577 12.064 -19.430 1.00 93.00 67 VAL A C 1
ATOM 489 O O . VAL A 1 67 ? 12.454 11.123 -20.213 1.00 93.00 67 VAL A O 1
ATOM 492 N N . GLY A 1 68 ? 11.544 12.829 -19.073 1.00 89.38 68 GLY A N 1
ATOM 493 C CA . GLY A 1 68 ? 10.181 12.645 -19.584 1.00 89.38 68 GLY A CA 1
ATOM 494 C C . GLY A 1 68 ? 9.331 11.638 -18.799 1.00 89.38 68 GLY A C 1
ATOM 495 O O . GLY A 1 68 ? 9.816 10.883 -17.964 1.00 89.38 68 GLY A O 1
ATOM 496 N N . ASN A 1 69 ? 8.016 11.674 -19.031 1.00 91.94 69 ASN A N 1
ATOM 497 C CA . ASN A 1 69 ? 7.091 10.718 -18.422 1.00 91.94 69 ASN A CA 1
ATOM 498 C C . ASN A 1 69 ? 7.203 9.369 -19.134 1.00 91.94 69 ASN A C 1
ATOM 500 O O . ASN A 1 69 ? 7.274 9.312 -20.362 1.00 91.94 69 ASN A O 1
ATOM 504 N N . VAL A 1 70 ? 7.141 8.290 -18.363 1.00 93.38 70 VAL A N 1
ATOM 505 C CA . VAL A 1 70 ? 7.221 6.920 -18.857 1.00 93.38 70 VAL A CA 1
ATOM 506 C C . VAL A 1 70 ? 5.980 6.161 -18.416 1.00 93.38 70 VAL A C 1
ATOM 508 O O . VAL A 1 70 ? 5.616 6.168 -17.244 1.00 93.38 70 VAL A O 1
ATOM 511 N N . VAL A 1 71 ? 5.331 5.496 -19.367 1.00 96.00 71 VAL A N 1
ATOM 512 C CA . VAL A 1 71 ? 4.254 4.539 -19.110 1.00 96.00 71 VAL A CA 1
ATOM 513 C C . VAL A 1 71 ? 4.624 3.267 -19.849 1.00 96.00 71 VAL A C 1
ATOM 515 O O . VAL A 1 71 ? 4.698 3.255 -21.077 1.00 96.00 71 VAL A O 1
ATOM 518 N N . LEU A 1 72 ? 4.908 2.224 -19.083 1.00 95.69 72 LEU A N 1
ATOM 519 C CA . LEU A 1 72 ? 5.267 0.907 -19.579 1.00 95.69 72 LEU A CA 1
ATOM 520 C C . LEU A 1 72 ? 4.093 -0.033 -19.385 1.00 95.69 72 LEU A C 1
ATOM 522 O O . LEU A 1 72 ? 3.444 -0.007 -18.340 1.00 95.69 72 LEU A O 1
ATOM 526 N N . GLU A 1 73 ? 3.851 -0.888 -20.367 1.00 96.25 73 GLU A N 1
ATOM 527 C CA . GLU A 1 73 ? 2.730 -1.814 -20.357 1.00 96.25 73 GLU A CA 1
ATOM 528 C C . GLU A 1 73 ? 3.190 -3.195 -20.821 1.00 96.25 73 GLU A C 1
ATOM 530 O O . GLU A 1 73 ? 3.945 -3.319 -21.787 1.00 96.25 73 GLU A O 1
ATOM 535 N N . SER A 1 74 ? 2.766 -4.236 -20.108 1.00 95.25 74 SER A N 1
ATOM 536 C CA . SER A 1 74 ? 3.067 -5.614 -20.476 1.00 95.25 74 SER A CA 1
ATOM 537 C C . SER A 1 74 ? 2.409 -5.989 -21.808 1.00 95.25 74 SER A C 1
ATOM 539 O O . SER A 1 74 ? 1.393 -5.398 -22.181 1.00 95.25 74 SER A O 1
ATOM 541 N N . PRO A 1 75 ? 2.915 -7.009 -22.529 1.00 92.50 75 PRO A N 1
ATOM 542 C CA . PRO A 1 75 ? 2.337 -7.421 -23.812 1.00 92.50 75 PRO A CA 1
ATOM 543 C C . PRO A 1 75 ? 0.835 -7.746 -23.760 1.00 92.50 75 PRO A C 1
ATOM 545 O O . PRO A 1 75 ? 0.115 -7.518 -24.731 1.00 92.50 75 PRO A O 1
ATOM 548 N N . ASP A 1 76 ? 0.356 -8.262 -22.625 1.00 91.06 76 ASP A N 1
ATOM 549 C CA . ASP A 1 76 ? -1.054 -8.581 -22.375 1.00 91.06 76 ASP A CA 1
ATOM 550 C C . ASP A 1 76 ? -1.889 -7.394 -21.864 1.00 91.06 76 ASP A C 1
ATOM 552 O O . ASP A 1 76 ? -3.091 -7.551 -21.647 1.00 91.06 76 ASP A O 1
ATOM 556 N N . ARG A 1 77 ? -1.277 -6.213 -21.704 1.00 91.19 77 ARG A N 1
ATOM 557 C CA . ARG A 1 77 ? -1.904 -4.954 -21.270 1.00 91.19 77 ARG A CA 1
ATOM 558 C C . ARG A 1 77 ? -2.363 -4.893 -19.818 1.00 91.19 77 ARG A C 1
ATOM 560 O O . ARG A 1 77 ? -3.104 -3.992 -19.422 1.00 91.19 77 ARG A O 1
ATOM 567 N N . LYS A 1 78 ? -1.944 -5.858 -19.004 1.00 90.69 78 LYS A N 1
ATOM 568 C CA . LYS A 1 78 ? -2.464 -6.037 -17.646 1.00 90.69 78 LYS A CA 1
ATOM 569 C C . LYS A 1 78 ? -1.567 -5.454 -16.562 1.00 90.69 78 LYS A C 1
ATOM 571 O O . LYS A 1 78 ? -2.074 -4.903 -15.579 1.00 90.69 78 LYS A O 1
ATOM 576 N N . VAL A 1 79 ? -0.254 -5.521 -16.747 1.00 96.81 79 VAL A N 1
ATOM 577 C CA . VAL A 1 79 ? 0.738 -4.940 -15.840 1.00 96.81 79 VAL A CA 1
ATOM 578 C C . VAL A 1 79 ? 1.201 -3.606 -16.410 1.00 96.81 79 VAL A C 1
ATOM 580 O O . VAL A 1 79 ? 1.580 -3.519 -17.576 1.00 96.81 79 VAL A O 1
ATOM 583 N N . THR A 1 80 ? 1.168 -2.560 -15.588 1.00 97.38 80 THR A N 1
ATOM 584 C CA . THR A 1 80 ? 1.652 -1.228 -15.979 1.00 97.38 80 THR A CA 1
ATOM 585 C C . THR A 1 80 ? 2.602 -0.698 -14.922 1.00 97.38 80 THR A C 1
ATOM 587 O O . THR A 1 80 ? 2.331 -0.827 -13.728 1.00 97.38 80 THR A O 1
ATOM 590 N N . LEU A 1 81 ? 3.684 -0.067 -15.370 1.00 97.25 81 LEU A N 1
ATOM 591 C CA . LEU A 1 81 ? 4.587 0.704 -14.528 1.00 97.25 81 LEU A CA 1
ATOM 592 C C . LEU A 1 81 ? 4.677 2.123 -15.087 1.00 97.25 81 LEU A C 1
ATOM 594 O O . LEU A 1 81 ? 5.103 2.314 -16.227 1.00 97.25 81 LEU A O 1
ATOM 598 N N . SER A 1 82 ? 4.278 3.110 -14.290 1.00 95.12 82 SER A N 1
ATOM 599 C CA . SER A 1 82 ? 4.316 4.516 -14.697 1.00 95.12 82 SER A CA 1
ATOM 600 C C . SER A 1 82 ? 5.237 5.333 -13.805 1.00 95.12 82 SER A C 1
ATOM 602 O O . SER A 1 82 ? 5.252 5.175 -12.583 1.00 95.12 82 SER A O 1
ATOM 604 N N . MET A 1 83 ? 5.976 6.237 -14.437 1.00 93.69 83 MET A N 1
ATOM 605 C CA . MET A 1 83 ? 6.971 7.110 -13.823 1.00 93.69 83 MET A CA 1
ATOM 606 C C . MET A 1 83 ? 6.825 8.505 -14.430 1.00 93.69 83 MET A C 1
ATOM 608 O O . MET A 1 83 ? 6.539 8.644 -15.622 1.00 93.69 83 MET A O 1
ATOM 612 N N . ILE A 1 84 ? 7.004 9.550 -13.630 1.00 88.12 84 ILE A N 1
ATOM 613 C CA . ILE A 1 84 ? 6.917 10.934 -14.109 1.00 88.12 84 ILE A CA 1
ATOM 614 C C . ILE A 1 84 ? 8.320 11.519 -14.293 1.00 88.12 84 ILE A C 1
ATOM 616 O O . ILE A 1 84 ? 9.264 11.095 -13.636 1.00 88.12 84 ILE A O 1
ATOM 620 N N . SER A 1 85 ? 8.465 12.525 -15.152 1.00 86.81 85 SER A N 1
ATOM 621 C CA . SER A 1 85 ? 9.754 13.140 -15.528 1.00 86.81 85 SER A CA 1
ATOM 622 C C . SER A 1 85 ? 10.509 13.841 -14.389 1.00 86.81 85 SER A C 1
ATOM 624 O O . SER A 1 85 ? 11.562 14.438 -14.586 1.00 86.81 85 SER A O 1
ATOM 626 N N . VAL A 1 86 ? 9.934 13.875 -13.194 1.00 86.06 86 VAL A N 1
ATOM 627 C CA . VAL A 1 86 ? 10.565 14.432 -11.992 1.00 86.06 86 VAL A CA 1
ATOM 628 C C . VAL A 1 86 ? 10.989 13.341 -11.014 1.00 86.06 86 VAL A C 1
ATOM 630 O O . VAL A 1 86 ? 11.564 13.656 -9.979 1.00 86.06 86 VAL A O 1
ATOM 633 N N . THR A 1 87 ? 10.721 12.072 -11.331 1.00 90.62 87 THR A N 1
ATOM 634 C CA . THR A 1 87 ? 11.144 10.931 -10.525 1.00 90.62 87 THR A CA 1
ATOM 635 C C . THR A 1 87 ? 12.651 10.746 -10.627 1.00 90.62 87 THR A C 1
ATOM 637 O O . THR A 1 87 ? 13.192 10.527 -11.711 1.00 90.62 87 THR A O 1
ATOM 640 N N . THR A 1 88 ? 13.321 10.802 -9.483 1.00 95.19 88 THR A N 1
ATOM 641 C CA . THR A 1 88 ? 14.721 10.419 -9.312 1.00 95.19 88 THR A CA 1
ATOM 642 C C . THR A 1 88 ? 14.799 8.938 -8.971 1.00 95.19 88 THR A C 1
ATOM 644 O O . THR A 1 88 ? 14.116 8.496 -8.050 1.00 95.19 88 THR A O 1
ATOM 647 N N . LEU A 1 89 ? 15.616 8.184 -9.709 1.00 97.06 89 LEU A N 1
ATOM 648 C CA . LEU A 1 89 ? 15.837 6.746 -9.557 1.00 97.06 89 LEU A CA 1
ATOM 649 C C . LEU A 1 89 ? 17.283 6.490 -9.131 1.00 97.06 89 LEU A C 1
ATOM 651 O O . LEU A 1 89 ? 18.211 6.761 -9.898 1.00 97.06 89 LEU A O 1
ATOM 655 N N . LEU A 1 90 ? 17.467 5.951 -7.927 1.00 96.69 90 LEU A N 1
ATOM 656 C CA . LEU A 1 90 ? 18.783 5.709 -7.338 1.00 96.69 90 LEU A CA 1
ATOM 657 C C . LEU A 1 90 ? 18.947 4.249 -6.920 1.00 96.69 90 LEU A C 1
ATOM 659 O O . LEU A 1 90 ? 18.005 3.627 -6.437 1.00 96.69 90 LEU A O 1
ATOM 663 N N . ASP A 1 91 ? 20.150 3.707 -7.064 1.00 96.25 91 ASP A N 1
ATOM 664 C CA . ASP A 1 91 ? 20.519 2.435 -6.449 1.00 96.25 91 ASP A CA 1
ATOM 665 C C . ASP A 1 91 ? 20.717 2.569 -4.924 1.00 96.25 91 ASP A C 1
ATOM 667 O O . ASP A 1 91 ? 20.631 3.657 -4.347 1.00 96.25 91 ASP A O 1
ATOM 671 N N . LYS A 1 92 ? 21.003 1.445 -4.256 1.00 93.19 92 LYS A N 1
ATOM 672 C CA . LYS A 1 92 ? 21.248 1.393 -2.804 1.00 93.19 92 LYS A CA 1
ATOM 673 C C . LYS A 1 92 ? 22.431 2.255 -2.333 1.00 93.19 92 LYS A C 1
ATOM 675 O O . LYS A 1 92 ? 22.524 2.569 -1.152 1.00 93.19 92 LYS A O 1
ATOM 680 N N . ASP A 1 93 ? 23.354 2.587 -3.237 1.00 94.00 93 ASP A N 1
ATOM 681 C CA . ASP A 1 93 ? 24.548 3.386 -2.959 1.00 94.00 93 ASP A CA 1
ATOM 682 C C . ASP A 1 93 ? 24.317 4.874 -3.306 1.00 94.00 93 ASP A C 1
ATOM 684 O O . ASP A 1 93 ? 25.251 5.679 -3.251 1.00 94.00 93 ASP A O 1
ATOM 688 N N . GLY A 1 94 ? 23.080 5.248 -3.659 1.00 93.38 94 GLY A N 1
ATOM 689 C CA . GLY A 1 94 ? 22.670 6.613 -3.983 1.00 93.38 94 GLY A CA 1
ATOM 690 C C . GLY A 1 94 ? 23.088 7.080 -5.378 1.00 93.38 94 GLY A C 1
ATOM 691 O O . GLY A 1 94 ? 23.100 8.285 -5.633 1.00 93.38 94 GLY A O 1
ATOM 692 N N . LYS A 1 95 ? 23.467 6.168 -6.280 1.00 94.88 95 LYS A N 1
ATOM 693 C CA . LYS A 1 95 ? 23.877 6.505 -7.652 1.00 94.88 95 LYS A CA 1
ATOM 694 C C . LYS A 1 95 ? 22.711 6.367 -8.631 1.00 94.88 95 LYS A C 1
ATOM 696 O O . LYS A 1 95 ? 21.825 5.553 -8.386 1.00 94.88 95 LYS A O 1
ATOM 701 N N . PRO A 1 96 ? 22.719 7.102 -9.761 1.00 96.31 96 PRO A N 1
ATOM 702 C CA . PRO A 1 96 ? 21.707 6.963 -10.804 1.00 96.31 96 PRO A CA 1
ATOM 703 C C . PRO A 1 96 ? 21.508 5.511 -11.244 1.00 96.31 96 PRO A C 1
ATOM 705 O O . PRO A 1 96 ? 22.472 4.819 -11.586 1.00 96.31 96 PRO A O 1
ATOM 708 N N . LEU A 1 97 ? 20.254 5.067 -11.259 1.00 97.00 97 LEU A N 1
ATOM 709 C CA . LEU A 1 97 ? 19.900 3.708 -11.642 1.00 97.00 97 LEU A CA 1
ATOM 710 C C . LEU A 1 97 ? 20.181 3.464 -13.135 1.00 97.00 97 LEU A C 1
ATOM 712 O O . LEU A 1 97 ? 19.810 4.267 -13.985 1.00 97.00 97 LEU A O 1
ATOM 716 N N . THR A 1 98 ? 20.817 2.341 -13.468 1.00 96.19 98 THR A N 1
ATOM 717 C CA . THR A 1 98 ? 21.203 2.007 -14.856 1.00 96.19 98 THR A CA 1
ATOM 718 C C . THR A 1 98 ? 20.328 0.928 -15.483 1.00 96.19 98 THR A C 1
ATOM 720 O O . THR A 1 98 ? 20.241 0.821 -16.710 1.00 96.19 98 THR A O 1
ATOM 723 N N . PHE A 1 99 ? 19.654 0.133 -14.652 1.00 97.25 99 PHE A N 1
ATOM 724 C CA . PHE A 1 99 ? 18.669 -0.837 -15.096 1.00 97.25 99 PHE A CA 1
ATOM 725 C C . PHE A 1 99 ? 17.518 -0.966 -14.099 1.00 97.25 99 PHE A C 1
ATOM 727 O O . PHE A 1 99 ? 17.702 -0.798 -12.895 1.00 97.25 99 PHE A O 1
ATOM 734 N N . LEU A 1 100 ? 16.343 -1.299 -14.616 1.00 97.38 100 LEU A N 1
ATOM 735 C CA . LEU A 1 100 ? 15.155 -1.631 -13.846 1.00 97.38 100 LEU A CA 1
ATOM 736 C C . LEU A 1 100 ? 14.475 -2.814 -14.529 1.00 97.38 100 LEU A C 1
ATOM 738 O O . LEU A 1 100 ? 14.248 -2.780 -15.736 1.00 97.38 100 LEU A O 1
ATOM 742 N N . GLN A 1 101 ? 14.132 -3.859 -13.788 1.00 97.94 101 GLN A N 1
ATOM 743 C CA . GLN A 1 101 ? 13.458 -5.020 -14.364 1.00 97.94 101 GLN A CA 1
ATOM 744 C C . GLN A 1 101 ? 12.304 -5.476 -13.483 1.00 97.94 101 GLN A C 1
ATOM 746 O O . GLN A 1 101 ? 12.504 -5.736 -12.302 1.00 97.94 101 GLN A O 1
ATOM 751 N N . LEU A 1 102 ? 11.113 -5.618 -14.066 1.00 97.81 102 LEU A N 1
ATOM 752 C CA . LEU A 1 102 ? 9.955 -6.227 -13.417 1.00 97.81 102 LEU A CA 1
ATOM 753 C C . LEU A 1 102 ? 9.684 -7.599 -14.040 1.00 97.81 102 LEU A C 1
ATOM 755 O O . LEU A 1 102 ? 9.358 -7.698 -15.226 1.00 97.81 102 LEU A O 1
ATOM 759 N N . GLN A 1 103 ? 9.782 -8.654 -13.234 1.00 96.94 103 GLN A N 1
ATOM 760 C CA . GLN A 1 103 ? 9.521 -10.032 -13.656 1.00 96.94 103 GLN A CA 1
ATOM 761 C C . GLN A 1 103 ? 8.687 -10.794 -12.628 1.00 96.94 103 GLN A C 1
ATOM 763 O O . GLN A 1 103 ? 8.663 -10.436 -11.455 1.00 96.94 103 GLN A O 1
ATOM 768 N N . ALA A 1 104 ? 7.992 -11.847 -13.064 1.00 96.75 104 ALA A N 1
ATOM 769 C CA . ALA A 1 104 ? 7.348 -12.775 -12.139 1.00 96.75 104 ALA A CA 1
ATOM 770 C C . ALA A 1 104 ? 8.419 -13.483 -11.294 1.00 96.75 104 ALA A C 1
ATOM 772 O O . ALA A 1 104 ? 9.399 -13.988 -11.843 1.00 96.75 104 ALA A O 1
ATOM 773 N N . ASP A 1 105 ? 8.237 -13.520 -9.975 1.00 95.56 105 ASP A N 1
ATOM 774 C CA . ASP A 1 105 ? 9.143 -14.231 -9.077 1.00 95.56 105 ASP A CA 1
ATOM 775 C C . ASP A 1 105 ? 8.858 -15.742 -9.163 1.00 95.56 105 ASP A C 1
ATOM 777 O O . ASP A 1 105 ? 7.753 -16.172 -8.818 1.00 95.56 105 ASP A O 1
ATOM 781 N N . PRO A 1 106 ? 9.816 -16.570 -9.621 1.00 92.44 106 PRO A N 1
ATOM 782 C CA . PRO A 1 106 ? 9.624 -18.015 -9.689 1.00 92.44 106 PRO A CA 1
ATOM 783 C C . PRO A 1 106 ? 9.584 -18.679 -8.305 1.00 92.44 106 PRO A C 1
ATOM 785 O O . PRO A 1 106 ? 9.097 -19.802 -8.193 1.00 92.44 106 PRO A O 1
ATOM 788 N N . ASN A 1 107 ? 10.100 -18.015 -7.266 1.00 93.56 107 ASN A N 1
ATOM 789 C CA . ASN A 1 107 ? 10.173 -18.517 -5.895 1.00 93.56 107 ASN A CA 1
ATOM 790 C C . ASN A 1 107 ? 9.640 -17.448 -4.921 1.00 93.56 107 ASN A C 1
ATOM 792 O O . ASN A 1 107 ? 10.414 -16.857 -4.156 1.00 93.56 107 ASN A O 1
ATOM 796 N N . PRO A 1 108 ? 8.323 -17.172 -4.954 1.00 93.75 108 PRO A N 1
ATOM 797 C CA . PRO A 1 108 ? 7.731 -16.125 -4.138 1.00 93.75 108 PRO A CA 1
ATOM 798 C C . PRO A 1 108 ? 7.859 -16.435 -2.638 1.00 93.75 108 PRO A C 1
ATOM 800 O O . PRO A 1 108 ? 7.719 -17.595 -2.238 1.00 93.75 108 PRO A O 1
ATOM 803 N N . PRO A 1 109 ? 8.085 -15.421 -1.782 1.00 93.81 109 PRO A N 1
ATOM 804 C CA . PRO A 1 109 ? 8.033 -15.614 -0.342 1.00 93.81 109 PRO A CA 1
ATOM 805 C C . PRO A 1 109 ? 6.606 -15.960 0.098 1.00 93.81 109 PRO A C 1
ATOM 807 O O . PRO A 1 109 ? 5.626 -15.514 -0.502 1.00 93.81 109 PRO A O 1
ATOM 810 N N . ASN A 1 110 ? 6.488 -16.741 1.173 1.00 93.94 110 ASN A N 1
ATOM 811 C CA . ASN A 1 110 ? 5.184 -17.081 1.739 1.00 93.94 110 ASN A CA 1
ATOM 812 C C . ASN A 1 110 ? 4.445 -15.808 2.190 1.00 93.94 110 ASN A C 1
ATOM 814 O O . ASN A 1 110 ? 5.092 -14.897 2.716 1.00 93.94 110 ASN A O 1
ATOM 818 N N . PRO A 1 111 ? 3.113 -15.729 2.020 1.00 91.50 111 PRO A N 1
ATOM 819 C CA . PRO A 1 111 ? 2.332 -14.637 2.591 1.00 91.50 111 PRO A CA 1
ATOM 820 C C . PRO A 1 111 ? 2.387 -14.645 4.127 1.00 91.50 111 PRO A C 1
ATOM 822 O O . PRO A 1 111 ? 2.680 -15.689 4.722 1.00 91.50 111 PRO A O 1
ATOM 825 N N . PRO A 1 112 ? 2.027 -13.522 4.777 1.00 86.88 112 PRO A N 1
ATOM 826 C CA . PRO A 1 112 ? 1.688 -13.501 6.198 1.00 86.88 112 PRO A CA 1
ATOM 827 C C . PRO A 1 112 ? 0.651 -14.576 6.555 1.00 86.88 112 PRO A C 1
ATOM 829 O O . PRO A 1 112 ? -0.147 -14.996 5.712 1.00 86.88 112 PRO A O 1
ATOM 832 N N . ALA A 1 113 ? 0.658 -15.043 7.806 1.00 84.00 113 ALA A N 1
ATOM 833 C CA . ALA A 1 113 ? -0.228 -16.126 8.246 1.00 84.00 113 ALA A CA 1
ATOM 834 C C . ALA A 1 113 ? -1.720 -15.773 8.078 1.00 84.00 113 ALA A C 1
ATOM 836 O O . ALA A 1 113 ? -2.517 -16.620 7.673 1.00 84.00 113 ALA A O 1
ATOM 837 N N . ASP A 1 114 ? -2.047 -14.510 8.324 1.00 80.31 114 ASP A N 1
ATOM 838 C CA . ASP A 1 114 ? -3.357 -13.863 8.269 1.00 80.31 114 ASP A CA 1
ATOM 839 C C . ASP A 1 114 ? -3.712 -13.299 6.883 1.00 80.31 114 ASP A C 1
ATOM 841 O O . ASP A 1 114 ? -4.776 -12.712 6.712 1.00 80.31 114 ASP A O 1
ATOM 845 N N . ALA A 1 115 ? -2.867 -13.499 5.868 1.00 88.50 115 ALA A N 1
ATOM 846 C CA . ALA A 1 115 ? -3.109 -13.017 4.514 1.00 88.50 115 ALA A CA 1
ATOM 847 C C . ALA A 1 115 ? -2.867 -14.090 3.444 1.00 88.50 115 ALA A C 1
ATOM 849 O O . ALA A 1 115 ? -2.250 -15.140 3.659 1.00 88.50 115 ALA A O 1
ATOM 850 N N . GLN A 1 116 ? -3.395 -13.832 2.256 1.00 92.06 116 GLN A N 1
ATOM 851 C CA . GLN A 1 116 ? -3.273 -14.658 1.066 1.00 92.06 116 GLN A CA 1
ATOM 852 C C . GLN A 1 116 ? -2.789 -13.797 -0.096 1.00 92.06 116 GLN A C 1
ATOM 854 O O . GLN A 1 116 ? -3.280 -12.690 -0.297 1.00 92.06 116 GLN A O 1
ATOM 859 N N . ILE A 1 117 ? -1.846 -14.329 -0.876 1.00 95.25 117 ILE A N 1
ATOM 860 C CA . ILE A 1 117 ? -1.459 -13.747 -2.163 1.00 95.25 117 ILE A CA 1
ATOM 861 C C . ILE A 1 117 ? -2.518 -14.112 -3.203 1.00 95.25 117 ILE A C 1
ATOM 863 O O . ILE A 1 117 ? -2.886 -15.279 -3.341 1.00 95.25 117 ILE A O 1
ATOM 867 N N . ILE A 1 118 ? -2.958 -13.109 -3.952 1.00 95.69 118 ILE A N 1
ATOM 868 C CA . ILE A 1 118 ? -3.840 -13.238 -5.104 1.00 95.69 118 ILE A CA 1
ATOM 869 C C . ILE A 1 118 ? -2.996 -13.076 -6.368 1.00 95.69 118 ILE A C 1
ATOM 871 O O . ILE A 1 118 ? -2.404 -12.025 -6.621 1.00 95.69 118 ILE A O 1
ATOM 875 N N . GLY A 1 119 ? -2.940 -14.134 -7.175 1.00 93.38 119 GLY A N 1
ATOM 876 C CA . GLY A 1 119 ? -2.219 -14.136 -8.442 1.00 93.38 119 GLY A CA 1
ATOM 877 C C . GLY A 1 119 ? -0.697 -14.225 -8.293 1.00 93.38 119 GLY A C 1
ATOM 878 O O . GLY A 1 119 ? -0.163 -15.080 -7.592 1.00 93.38 119 GLY A O 1
ATOM 879 N N . THR A 1 120 ? 0.014 -13.394 -9.057 1.00 95.25 120 THR A N 1
ATOM 880 C CA . THR A 1 120 ? 1.471 -13.488 -9.248 1.00 95.25 120 THR A CA 1
ATOM 881 C C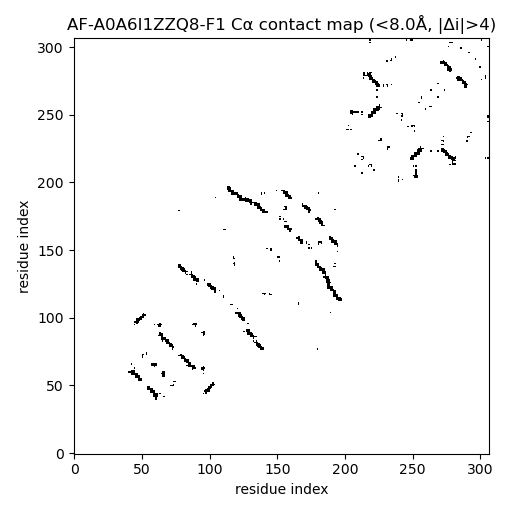 . THR A 1 120 ? 2.225 -12.505 -8.356 1.00 95.25 120 THR A C 1
ATOM 883 O O . THR A 1 120 ? 1.828 -11.348 -8.226 1.00 95.25 120 THR A O 1
ATOM 886 N N . VAL A 1 121 ? 3.350 -12.954 -7.796 1.00 97.44 121 VAL A N 1
ATOM 887 C CA . VAL A 1 121 ? 4.342 -12.078 -7.160 1.00 97.44 121 VAL A CA 1
ATOM 888 C C . VAL A 1 121 ? 5.312 -11.581 -8.222 1.00 97.44 121 VAL A C 1
ATOM 890 O O . VAL A 1 121 ? 5.834 -12.375 -9.003 1.00 97.44 121 VAL A O 1
ATOM 893 N N . TYR A 1 122 ? 5.575 -10.280 -8.241 1.00 97.31 122 TYR A N 1
ATOM 894 C CA . TYR A 1 122 ? 6.501 -9.653 -9.175 1.00 97.31 122 TYR A CA 1
ATOM 895 C C . TYR A 1 122 ? 7.709 -9.093 -8.432 1.00 97.31 122 TYR A C 1
ATOM 897 O O . TYR A 1 122 ? 7.547 -8.332 -7.484 1.00 97.31 122 TYR A O 1
ATOM 905 N N . GLY A 1 123 ? 8.915 -9.440 -8.871 1.00 97.00 123 GLY A N 1
ATOM 906 C CA . GLY A 1 123 ? 10.161 -8.831 -8.416 1.00 97.00 123 GLY A CA 1
ATOM 907 C C . GLY A 1 123 ? 10.523 -7.635 -9.288 1.00 97.00 123 GLY A C 1
ATOM 908 O O . GLY A 1 123 ? 10.633 -7.777 -10.507 1.00 97.00 123 GLY A O 1
ATOM 909 N N . LEU A 1 124 ? 10.713 -6.473 -8.667 1.00 96.62 124 LEU A N 1
ATOM 910 C CA . LEU A 1 124 ? 11.228 -5.263 -9.295 1.00 96.62 124 LEU A CA 1
ATOM 911 C C . LEU A 1 124 ? 12.689 -5.073 -8.872 1.00 96.62 124 LEU A C 1
ATOM 913 O O . LEU A 1 124 ? 12.964 -4.778 -7.713 1.00 9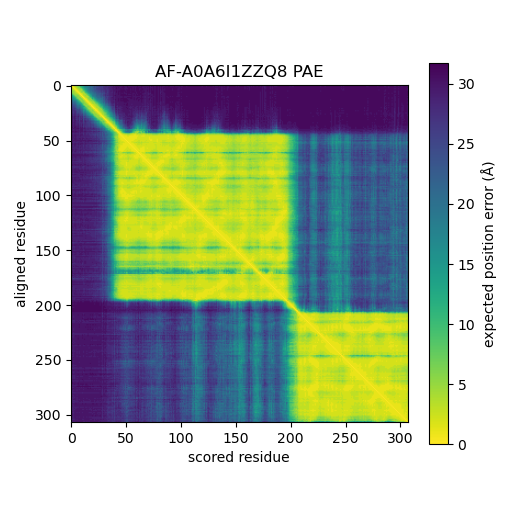6.62 124 LEU A O 1
ATOM 917 N N . THR A 1 125 ? 13.626 -5.268 -9.794 1.00 96.12 125 THR A N 1
ATOM 918 C CA . THR A 1 125 ? 15.069 -5.301 -9.524 1.00 96.12 125 THR A CA 1
ATOM 919 C C . THR A 1 125 ? 15.797 -4.095 -10.130 1.00 96.12 125 THR A C 1
ATOM 921 O O . THR A 1 125 ? 15.317 -3.543 -11.124 1.00 96.12 125 THR A O 1
ATOM 924 N N . PRO A 1 126 ? 16.951 -3.685 -9.563 1.00 96.88 126 PRO A N 1
ATOM 925 C CA . PRO A 1 126 ? 17.616 -4.258 -8.384 1.00 96.88 126 PRO A CA 1
ATOM 926 C C . PRO A 1 126 ? 16.880 -3.946 -7.072 1.00 96.88 126 PRO A C 1
ATOM 928 O O . PRO A 1 126 ? 16.414 -2.828 -6.870 1.00 96.88 126 PRO A O 1
ATOM 931 N N . HIS A 1 127 ? 16.789 -4.935 -6.173 1.00 94.19 127 HIS A N 1
ATOM 932 C CA . HIS A 1 127 ? 16.153 -4.744 -4.865 1.00 94.19 127 HIS A CA 1
ATOM 933 C C . HIS A 1 127 ? 16.890 -3.675 -4.042 1.00 94.19 127 HIS A C 1
ATOM 935 O O . HIS A 1 127 ? 18.121 -3.608 -4.056 1.00 94.19 127 HIS A O 1
ATOM 941 N N . GLY A 1 128 ? 16.135 -2.845 -3.324 1.00 89.94 128 GLY A N 1
ATOM 942 C CA . GLY A 1 128 ? 16.658 -1.764 -2.485 1.00 89.94 128 GLY A CA 1
ATOM 943 C C . GLY A 1 128 ? 16.980 -0.469 -3.236 1.00 89.94 128 GLY A C 1
ATOM 944 O O . GLY A 1 128 ? 17.290 0.534 -2.598 1.00 89.94 128 GLY A O 1
ATOM 945 N N . ALA A 1 129 ? 16.880 -0.446 -4.569 1.00 96.25 129 ALA A N 1
ATOM 946 C CA . ALA A 1 129 ? 16.864 0.815 -5.303 1.00 96.25 129 ALA A CA 1
ATOM 947 C C . ALA A 1 129 ? 15.610 1.624 -4.944 1.00 96.25 129 ALA A C 1
ATOM 949 O O . ALA A 1 129 ? 14.567 1.069 -4.602 1.00 96.25 129 ALA A O 1
ATOM 950 N N . THR A 1 130 ? 15.706 2.943 -5.026 1.00 95.81 130 THR A N 1
ATOM 951 C CA . THR A 1 130 ? 14.659 3.864 -4.588 1.00 95.81 130 THR A CA 1
ATOM 952 C C . THR A 1 130 ? 14.229 4.801 -5.703 1.00 95.81 130 THR A C 1
ATOM 954 O O . THR A 1 130 ? 14.959 5.072 -6.658 1.00 95.81 130 THR A O 1
ATOM 957 N N . SER A 1 131 ? 13.007 5.293 -5.564 1.00 94.31 131 SER A N 1
ATOM 958 C CA . SER A 1 131 ? 12.375 6.253 -6.446 1.00 94.31 131 SER A CA 1
ATOM 959 C C . SER A 1 131 ? 11.701 7.347 -5.632 1.00 94.31 131 SER A C 1
ATOM 961 O O . SER A 1 131 ? 11.069 7.079 -4.607 1.00 94.31 131 SER A O 1
ATOM 963 N N . ASN A 1 132 ? 11.838 8.587 -6.087 1.00 92.25 132 ASN A N 1
ATOM 964 C CA . ASN A 1 132 ? 11.141 9.720 -5.497 1.00 92.25 132 ASN A CA 1
ATOM 965 C C . ASN A 1 132 ? 10.857 10.788 -6.569 1.00 92.25 132 ASN A C 1
ATOM 967 O O . ASN A 1 132 ? 11.819 11.313 -7.133 1.00 92.25 132 ASN A O 1
ATOM 971 N N . PRO A 1 133 ? 9.590 11.140 -6.862 1.00 92.38 133 PRO A N 1
ATOM 972 C CA . PRO A 1 133 ? 8.351 10.581 -6.300 1.00 92.38 133 PRO A CA 1
ATOM 973 C C . PRO A 1 133 ? 8.135 9.081 -6.597 1.00 92.38 133 PRO A C 1
ATOM 975 O O . PRO A 1 133 ? 8.781 8.562 -7.511 1.00 92.38 133 PRO A O 1
ATOM 978 N N . PRO A 1 134 ? 7.235 8.393 -5.860 1.00 91.69 134 PRO A N 1
ATOM 979 C CA . PRO A 1 134 ? 6.978 6.961 -6.031 1.00 91.69 134 PRO A CA 1
ATOM 980 C C . PRO A 1 134 ? 6.504 6.604 -7.444 1.00 91.69 134 PRO A C 1
ATOM 982 O O . PRO A 1 134 ? 5.816 7.389 -8.104 1.00 91.69 134 PRO A O 1
ATOM 985 N N . LEU A 1 135 ? 6.807 5.385 -7.884 1.00 94.69 135 LEU A N 1
ATOM 986 C CA . LEU A 1 135 ? 6.288 4.834 -9.137 1.00 94.69 135 LEU A CA 1
ATOM 987 C C . LEU A 1 135 ? 4.838 4.383 -8.948 1.00 94.69 135 LEU A C 1
ATOM 989 O O . LEU A 1 135 ? 4.439 3.988 -7.853 1.00 94.69 135 LEU A O 1
ATOM 993 N N . MET A 1 136 ? 4.059 4.370 -10.028 1.00 95.25 136 MET A N 1
ATOM 994 C CA . MET A 1 136 ? 2.721 3.776 -10.024 1.00 95.25 136 MET A CA 1
ATOM 995 C C . MET A 1 136 ? 2.800 2.373 -10.619 1.00 95.25 136 MET A C 1
ATOM 997 O O . MET A 1 136 ? 2.974 2.219 -11.830 1.00 95.25 136 MET A O 1
ATOM 1001 N N . LEU A 1 137 ? 2.656 1.354 -9.775 1.00 97.12 137 LEU A N 1
ATOM 1002 C CA . LEU A 1 137 ? 2.618 -0.046 -10.187 1.00 97.12 137 LEU A CA 1
ATOM 1003 C C . LEU A 1 137 ? 1.169 -0.517 -10.244 1.00 97.12 137 LEU A C 1
ATOM 1005 O O . LEU A 1 137 ? 0.439 -0.398 -9.263 1.00 97.12 137 LEU A O 1
ATOM 1009 N N . THR A 1 138 ? 0.759 -1.071 -11.381 1.00 97.50 138 THR A N 1
ATOM 1010 C CA . THR A 1 138 ? -0.561 -1.682 -11.551 1.00 97.50 138 THR A CA 1
ATOM 1011 C C . THR A 1 138 ? -0.422 -3.160 -11.862 1.00 97.50 138 THR A C 1
ATOM 1013 O O . THR A 1 138 ? 0.210 -3.519 -12.855 1.00 97.50 138 THR A O 1
ATOM 1016 N N . LEU A 1 139 ? -1.050 -3.998 -11.041 1.00 97.44 139 LEU A N 1
ATOM 1017 C CA . LEU A 1 139 ? -1.034 -5.451 -11.158 1.00 97.44 139 LEU A CA 1
ATOM 1018 C C . LEU A 1 139 ? -2.446 -5.986 -11.447 1.00 97.44 139 LEU A C 1
ATOM 1020 O O . LEU A 1 139 ? -3.420 -5.457 -10.903 1.00 97.44 139 LEU A O 1
ATOM 1024 N N . PRO A 1 140 ? -2.580 -7.025 -12.286 1.00 97.00 140 PRO A N 1
ATOM 1025 C CA . PRO A 1 140 ? -3.855 -7.685 -12.510 1.00 97.00 140 PRO A CA 1
ATOM 1026 C C . PRO A 1 140 ? -4.170 -8.710 -11.423 1.00 97.00 140 PRO A C 1
ATOM 1028 O O . PRO A 1 140 ? -3.270 -9.364 -10.896 1.00 97.00 140 PRO A O 1
ATOM 1031 N N . TYR A 1 141 ? -5.458 -8.925 -11.191 1.00 95.81 141 TYR A N 1
ATOM 1032 C CA . TYR A 1 141 ? -5.977 -10.100 -10.496 1.00 95.81 141 TYR A CA 1
ATOM 1033 C C . TYR A 1 141 ? -7.060 -10.768 -11.342 1.00 95.81 141 TYR A C 1
ATOM 1035 O O . TYR A 1 141 ? -7.480 -10.243 -12.378 1.00 95.81 141 TYR A O 1
ATOM 1043 N N . ARG A 1 142 ? -7.488 -11.953 -10.915 1.00 94.50 142 ARG A N 1
ATOM 1044 C CA . ARG A 1 142 ? -8.632 -12.643 -11.497 1.00 94.50 142 ARG A CA 1
ATOM 1045 C C . ARG A 1 142 ? -9.700 -12.819 -10.422 1.00 94.50 142 ARG A C 1
ATOM 1047 O O . ARG A 1 142 ? -9.342 -13.261 -9.330 1.00 94.50 142 ARG A O 1
ATOM 1054 N N . PRO A 1 143 ? -10.973 -12.480 -10.683 1.00 92.88 143 PRO A N 1
ATOM 1055 C CA . PRO A 1 143 ? -12.041 -12.668 -9.703 1.00 92.88 143 PRO A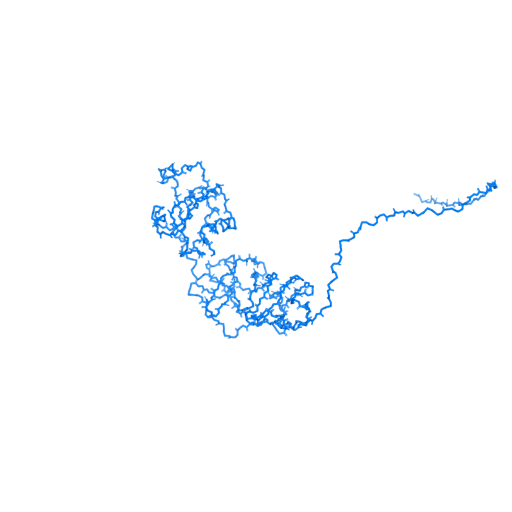 CA 1
ATOM 1056 C C . PRO A 1 143 ? -12.164 -14.113 -9.211 1.00 92.88 143 PRO A C 1
ATOM 1058 O O . PRO A 1 143 ? -12.483 -14.337 -8.052 1.00 92.88 143 PRO A O 1
ATOM 1061 N N . GLU A 1 144 ? -11.858 -15.096 -10.059 1.00 92.00 144 GLU A N 1
ATOM 1062 C CA . GLU A 1 144 ? -11.868 -16.515 -9.697 1.00 92.00 144 GLU A CA 1
ATOM 1063 C C . GLU A 1 144 ? -10.756 -16.938 -8.721 1.00 92.00 144 GLU A C 1
ATOM 1065 O O . GLU A 1 144 ? -10.867 -17.998 -8.109 1.00 92.00 144 GLU A O 1
ATOM 1070 N N . ASP A 1 145 ? -9.703 -16.127 -8.562 1.00 92.06 145 ASP A N 1
ATOM 1071 C CA . ASP A 1 145 ? -8.638 -16.376 -7.584 1.00 92.06 145 ASP A CA 1
ATOM 1072 C C . ASP A 1 145 ? -9.023 -15.852 -6.183 1.00 92.06 145 ASP A C 1
ATOM 1074 O O . ASP A 1 145 ? -8.292 -16.080 -5.214 1.00 92.06 145 ASP A O 1
ATOM 1078 N N . LEU A 1 146 ? -10.145 -15.127 -6.067 1.00 90.31 146 LEU A N 1
ATOM 1079 C CA . LEU A 1 146 ? -10.615 -14.543 -4.813 1.00 90.31 146 LEU A CA 1
ATOM 1080 C C . LEU A 1 146 ? -11.360 -15.576 -3.953 1.00 90.31 146 LEU A C 1
ATOM 1082 O O . LEU A 1 146 ? -12.186 -16.327 -4.476 1.00 90.31 146 LEU A O 1
ATOM 1086 N N . PRO A 1 147 ? -11.125 -15.593 -2.628 1.00 87.25 147 PRO A N 1
ATOM 1087 C CA . PRO A 1 147 ? -11.977 -16.320 -1.689 1.00 87.25 147 PRO A CA 1
ATOM 1088 C C . PRO A 1 147 ? -13.449 -15.877 -1.775 1.00 87.25 147 PRO A C 1
ATOM 1090 O O . PRO A 1 14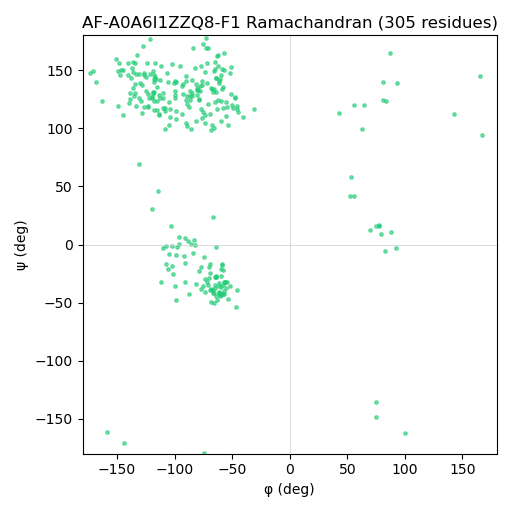7 ? -13.732 -14.720 -2.081 1.00 87.25 147 PRO A O 1
ATOM 1093 N N . GLU A 1 148 ? -14.391 -16.781 -1.476 1.00 80.88 148 GLU A N 1
ATOM 1094 C CA . GLU A 1 148 ? -15.840 -16.528 -1.620 1.00 80.88 148 GLU A CA 1
ATOM 1095 C C . GLU A 1 148 ? -16.357 -15.343 -0.779 1.00 80.88 148 GLU A C 1
ATOM 1097 O O . GLU A 1 148 ? -17.359 -14.718 -1.130 1.00 80.88 148 GLU A O 1
ATOM 1102 N N . ASP A 1 149 ? -15.692 -15.035 0.332 1.00 79.44 149 ASP A N 1
ATOM 1103 C CA . ASP A 1 149 ? -16.049 -13.999 1.302 1.00 79.44 149 ASP A CA 1
ATOM 1104 C C . ASP A 1 149 ? -15.292 -12.672 1.110 1.00 79.44 149 ASP A C 1
ATOM 1106 O O . ASP A 1 149 ? -15.568 -11.688 1.803 1.00 79.44 149 ASP A O 1
ATOM 1110 N N . VAL A 1 150 ? -14.381 -12.612 0.138 1.00 84.06 150 VAL A N 1
ATOM 1111 C CA . VAL A 1 150 ? -13.562 -11.436 -0.160 1.00 84.06 150 VAL A CA 1
ATOM 1112 C C . VAL A 1 150 ? -14.220 -10.574 -1.232 1.00 84.06 150 VAL A C 1
ATOM 1114 O O . VAL A 1 150 ? -14.564 -11.039 -2.317 1.00 84.06 150 VAL A O 1
ATOM 1117 N N . GLN A 1 151 ? -14.336 -9.270 -0.969 1.00 85.31 151 GLN A N 1
ATOM 1118 C CA . GLN A 1 151 ? -14.720 -8.312 -2.003 1.00 85.31 151 GLN A CA 1
ATOM 1119 C C . GLN A 1 151 ? -13.470 -7.780 -2.709 1.00 85.31 151 GLN A C 1
ATOM 1121 O O . GLN A 1 151 ? -12.449 -7.510 -2.080 1.00 85.31 151 GLN A O 1
ATOM 1126 N N . GLU A 1 152 ? -13.568 -7.520 -4.016 1.00 88.19 152 GLU A N 1
ATOM 1127 C CA . GLU A 1 152 ? -12.469 -6.937 -4.806 1.00 88.19 152 GLU A CA 1
ATOM 1128 C C . GLU A 1 152 ? -11.915 -5.659 -4.171 1.00 88.19 152 GLU A C 1
ATOM 1130 O O . GLU A 1 152 ? -10.708 -5.430 -4.173 1.00 88.19 152 GLU A O 1
ATOM 1135 N N . LYS A 1 153 ? -12.797 -4.859 -3.553 1.00 84.81 153 LYS A N 1
ATOM 1136 C CA . LYS A 1 153 ? -12.456 -3.621 -2.844 1.00 84.81 153 LYS A CA 1
ATOM 1137 C C . LYS A 1 153 ? -11.464 -3.818 -1.692 1.00 84.81 153 LYS A C 1
ATOM 1139 O O . LYS A 1 153 ? -10.899 -2.827 -1.241 1.00 84.81 153 LYS A O 1
ATOM 1144 N N . ASP A 1 154 ? -11.253 -5.040 -1.208 1.00 86.75 154 ASP A N 1
ATOM 1145 C CA . ASP A 1 154 ? -10.404 -5.352 -0.054 1.00 86.75 154 ASP A CA 1
ATOM 1146 C C . ASP A 1 154 ? -8.951 -5.651 -0.469 1.00 86.75 154 ASP A C 1
ATOM 1148 O O . ASP A 1 154 ? -8.032 -5.471 0.329 1.00 86.75 154 ASP A O 1
ATOM 1152 N N . LEU A 1 155 ? -8.708 -5.921 -1.755 1.00 91.44 155 LEU A N 1
ATOM 1153 C CA . LEU A 1 155 ? -7.384 -6.200 -2.324 1.00 91.44 155 LEU A CA 1
ATOM 1154 C C . LEU A 1 155 ? -6.401 -5.040 -2.183 1.00 91.44 155 LEU A C 1
ATOM 1156 O O . LEU A 1 155 ? -6.751 -3.892 -2.433 1.00 91.44 155 LEU A O 1
ATOM 1160 N N . TYR A 1 156 ? -5.145 -5.299 -1.855 1.00 92.12 156 TYR A N 1
ATOM 1161 C CA . TYR A 1 156 ? -4.103 -4.268 -1.827 1.00 92.12 156 TYR A CA 1
ATOM 1162 C C . TYR A 1 156 ? -2.793 -4.819 -2.373 1.00 92.12 156 TYR A C 1
ATOM 1164 O O . TYR A 1 156 ? -2.572 -6.023 -2.345 1.00 92.12 156 TYR A O 1
ATOM 1172 N N . ILE A 1 157 ? -1.909 -3.949 -2.864 1.00 94.50 157 ILE A N 1
ATOM 1173 C CA . ILE A 1 157 ? -0.539 -4.362 -3.182 1.00 94.50 157 ILE A CA 1
ATOM 1174 C C . ILE A 1 157 ? 0.295 -4.268 -1.904 1.00 94.50 157 ILE A C 1
ATOM 1176 O O . ILE A 1 157 ? 0.272 -3.248 -1.215 1.00 94.50 157 ILE A O 1
ATOM 1180 N N . ALA A 1 158 ? 1.024 -5.331 -1.588 1.00 93.88 158 ALA A N 1
ATOM 1181 C CA . ALA A 1 158 ? 2.027 -5.363 -0.533 1.00 93.88 158 ALA A CA 1
ATOM 1182 C C . ALA A 1 158 ? 3.428 -5.383 -1.148 1.00 93.88 158 ALA A C 1
ATOM 1184 O O . ALA A 1 158 ? 3.622 -5.968 -2.216 1.00 93.88 158 ALA A O 1
ATOM 1185 N N . SER A 1 159 ? 4.393 -4.774 -0.468 1.00 93.00 159 SER A N 1
ATOM 1186 C CA . SER A 1 159 ? 5.820 -4.914 -0.757 1.00 93.00 159 SER A CA 1
ATOM 1187 C C . SER A 1 159 ? 6.444 -5.904 0.216 1.00 93.00 159 SER A C 1
ATOM 1189 O O . SER A 1 159 ? 6.138 -5.869 1.404 1.00 93.00 159 SER A O 1
ATOM 1191 N N . TYR A 1 160 ? 7.331 -6.761 -0.260 1.00 93.25 160 TYR A N 1
ATOM 1192 C CA . TYR A 1 160 ? 8.129 -7.633 0.591 1.00 93.25 160 TYR A CA 1
ATOM 1193 C C . TYR A 1 160 ? 9.473 -6.977 0.893 1.00 93.25 160 TYR A C 1
ATOM 1195 O O . TYR A 1 160 ? 10.117 -6.451 -0.010 1.00 93.25 160 TYR A O 1
ATOM 1203 N N . ASP A 1 161 ? 9.909 -7.049 2.135 1.00 87.56 161 ASP A N 1
ATOM 1204 C CA . ASP A 1 161 ? 11.250 -6.712 2.587 1.00 87.56 161 ASP A CA 1
ATOM 1205 C C . ASP A 1 161 ? 11.901 -7.968 3.185 1.00 87.56 161 ASP A C 1
ATOM 1207 O O . ASP A 1 161 ? 11.221 -8.783 3.812 1.00 87.56 161 ASP A O 1
ATOM 1211 N N . GLU A 1 162 ? 13.203 -8.168 2.973 1.00 83.69 162 GLU A N 1
ATOM 1212 C CA . GLU A 1 162 ? 13.876 -9.384 3.456 1.00 83.69 162 GLU A CA 1
ATOM 1213 C C . GLU A 1 162 ? 14.005 -9.418 4.986 1.00 83.69 162 GLU A C 1
ATOM 1215 O O . GLU A 1 162 ? 13.996 -10.502 5.570 1.00 83.69 162 GLU A O 1
ATOM 1220 N N . GLU A 1 163 ? 14.086 -8.256 5.641 1.00 79.94 163 GLU A N 1
ATOM 1221 C CA . GLU A 1 163 ? 14.220 -8.157 7.098 1.00 79.94 163 GLU A CA 1
ATOM 1222 C C . GLU A 1 163 ? 12.852 -8.162 7.793 1.00 79.94 163 GLU A C 1
ATOM 1224 O O . GLU A 1 163 ? 12.666 -8.842 8.803 1.00 79.94 163 GLU A O 1
ATOM 1229 N N . ASN A 1 164 ? 11.885 -7.429 7.235 1.00 79.50 164 ASN A N 1
ATOM 1230 C CA . ASN A 1 164 ? 10.597 -7.144 7.872 1.00 79.50 164 ASN A CA 1
ATOM 1231 C C . ASN A 1 164 ? 9.422 -7.948 7.289 1.00 79.50 164 ASN A C 1
ATOM 1233 O O . ASN A 1 164 ? 8.325 -7.941 7.848 1.00 79.50 164 ASN A O 1
ATOM 1237 N N . GLY A 1 165 ? 9.628 -8.669 6.186 1.00 89.06 165 GLY A N 1
ATOM 1238 C CA . GLY A 1 165 ? 8.579 -9.429 5.515 1.00 89.06 1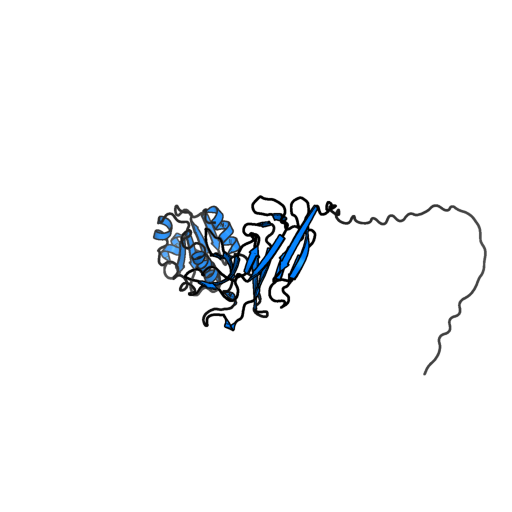65 GLY A CA 1
ATOM 1239 C C . GLY A 1 165 ? 7.618 -8.542 4.720 1.00 89.06 165 GLY A C 1
ATOM 1240 O O . GLY A 1 165 ? 8.000 -7.527 4.145 1.00 89.06 165 GLY A O 1
ATOM 1241 N N . TRP A 1 166 ? 6.355 -8.954 4.615 1.00 88.12 166 TRP A N 1
ATOM 1242 C CA . TRP A 1 166 ? 5.360 -8.234 3.817 1.00 88.12 166 TRP A CA 1
ATOM 1243 C C . TRP A 1 166 ? 4.809 -7.003 4.545 1.00 88.12 166 TRP A C 1
ATOM 1245 O O . TRP A 1 166 ? 4.219 -7.128 5.613 1.00 88.12 166 TRP A O 1
ATOM 1255 N N . GLY A 1 167 ? 4.917 -5.835 3.912 1.00 80.81 167 GLY A N 1
ATOM 1256 C CA . GLY A 1 167 ? 4.306 -4.572 4.331 1.00 80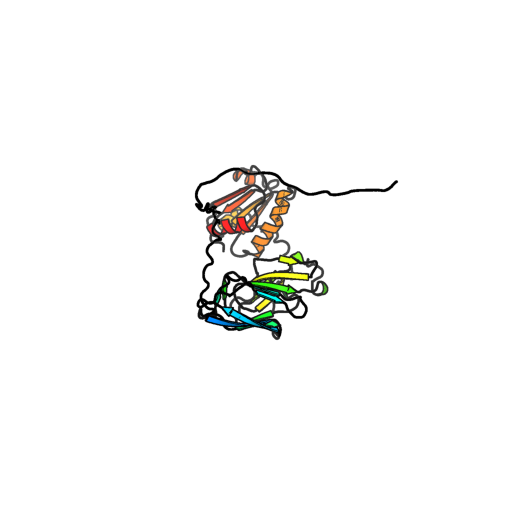.81 167 GLY A CA 1
ATOM 1257 C C . GLY A 1 167 ? 3.218 -4.106 3.358 1.00 80.81 167 GLY A C 1
ATOM 1258 O O . GLY A 1 167 ? 3.340 -4.253 2.140 1.00 80.81 167 GLY A O 1
ATOM 1259 N N . LYS A 1 168 ? 2.126 -3.546 3.884 1.00 77.19 168 LYS A N 1
ATOM 1260 C CA . LYS A 1 168 ? 0.977 -3.065 3.098 1.00 77.19 168 LYS A CA 1
ATOM 1261 C C . LYS A 1 168 ? 1.271 -1.709 2.442 1.00 77.19 168 LYS A C 1
ATOM 1263 O O . LYS A 1 168 ? 1.776 -0.810 3.102 1.00 77.19 168 LYS A O 1
ATOM 1268 N N . SER A 1 169 ? 0.902 -1.533 1.168 1.00 71.44 169 SER A N 1
ATOM 1269 C CA . SER A 1 169 ? 0.915 -0.204 0.537 1.00 71.44 169 SER A CA 1
ATOM 1270 C C . SER A 1 169 ? -0.283 0.636 0.991 1.00 71.44 169 SER A C 1
ATOM 1272 O O . SER A 1 169 ? -1.415 0.147 1.055 1.00 71.44 169 SER A O 1
ATOM 1274 N N . PHE A 1 170 ? -0.026 1.912 1.282 1.00 59.19 170 PHE A N 1
ATOM 1275 C CA . PHE A 1 170 ? -1.021 2.872 1.768 1.00 59.19 170 PHE A CA 1
ATOM 1276 C C . PHE A 1 170 ? -1.868 3.479 0.642 1.00 59.19 170 PHE A C 1
ATOM 1278 O O . PHE A 1 170 ? -3.059 3.726 0.829 1.00 59.19 170 PHE A O 1
ATOM 1285 N N . TYR A 1 171 ? -1.284 3.682 -0.545 1.00 67.88 171 TYR A N 1
ATOM 1286 C CA . TYR A 1 171 ? -2.033 4.141 -1.714 1.00 67.88 171 TYR A CA 1
ATOM 1287 C C . TYR A 1 171 ? -2.635 2.949 -2.454 1.00 67.88 171 TYR A C 1
ATOM 1289 O O . TYR A 1 171 ? -1.922 2.046 -2.895 1.00 67.88 171 TYR A O 1
ATOM 1297 N N . LYS A 1 172 ? -3.953 2.987 -2.646 1.00 79.62 172 LYS A N 1
ATOM 1298 C CA . LYS A 1 172 ? -4.714 1.917 -3.283 1.00 79.62 172 LYS A CA 1
ATOM 1299 C C . LYS A 1 172 ? -5.771 2.492 -4.214 1.00 79.62 172 LYS A C 1
ATOM 1301 O O . LYS A 1 172 ? -6.673 3.208 -3.785 1.00 79.62 172 LYS A O 1
ATOM 1306 N N . LYS A 1 173 ? -5.698 2.105 -5.484 1.00 85.81 173 LYS A N 1
ATOM 1307 C CA . LYS A 1 173 ? -6.778 2.275 -6.458 1.00 85.81 173 LYS A CA 1
ATOM 1308 C C . LYS A 1 173 ? -7.146 0.904 -7.007 1.00 85.81 173 LYS A C 1
ATOM 1310 O O . LYS A 1 173 ? -6.273 0.193 -7.493 1.00 85.81 173 LYS A O 1
ATOM 1315 N N . ILE A 1 174 ? -8.424 0.546 -6.941 1.00 90.56 174 ILE A N 1
ATOM 1316 C CA . ILE A 1 174 ? -8.935 -0.689 -7.541 1.00 90.56 174 ILE A CA 1
ATOM 1317 C C . ILE A 1 174 ? -9.801 -0.325 -8.737 1.00 90.56 174 ILE A C 1
ATOM 1319 O O . ILE A 1 174 ? -10.683 0.526 -8.640 1.00 90.56 174 ILE A O 1
ATOM 1323 N N . ASP A 1 175 ? -9.528 -0.988 -9.851 1.00 90.62 175 ASP A N 1
ATOM 1324 C CA . ASP A 1 175 ? -10.347 -0.992 -11.050 1.00 90.62 175 ASP A CA 1
ATOM 1325 C C . ASP A 1 175 ? -11.016 -2.368 -11.152 1.00 90.62 175 ASP A C 1
ATOM 1327 O O . ASP A 1 175 ? -10.383 -3.356 -11.529 1.00 90.62 175 ASP A O 1
ATOM 1331 N N . THR A 1 176 ? -12.278 -2.439 -10.731 1.00 91.38 176 THR A N 1
ATOM 1332 C CA . THR A 1 176 ? -13.093 -3.664 -10.721 1.00 91.38 176 THR A CA 1
ATOM 1333 C C . THR A 1 176 ? -13.614 -4.029 -12.109 1.00 91.38 176 THR A C 1
ATOM 1335 O O . THR A 1 176 ? -13.989 -5.167 -12.347 1.00 91.38 176 THR A O 1
ATOM 1338 N N . GLU A 1 177 ? -13.647 -3.077 -13.046 1.00 91.38 177 GLU A N 1
ATOM 1339 C CA . GLU A 1 177 ? -14.081 -3.342 -14.423 1.00 91.38 177 GLU A CA 1
ATOM 1340 C C . GLU A 1 177 ? -12.981 -4.058 -15.211 1.00 91.38 177 GLU A C 1
ATOM 1342 O O . GLU A 1 177 ? -13.258 -4.953 -16.006 1.00 91.38 177 GLU A O 1
ATOM 1347 N N . ASN A 1 178 ? -11.723 -3.675 -14.970 1.00 92.69 178 ASN A N 1
ATOM 1348 C CA . ASN A 1 178 ? -10.557 -4.248 -15.642 1.00 92.69 178 ASN A CA 1
ATOM 1349 C C . ASN A 1 178 ? -9.785 -5.259 -14.776 1.00 92.69 178 ASN A C 1
ATOM 1351 O O . ASN A 1 178 ? -8.786 -5.813 -15.239 1.00 92.69 178 ASN A O 1
ATOM 1355 N N . HIS A 1 179 ? -10.228 -5.486 -13.536 1.00 95.25 179 HIS A N 1
ATOM 1356 C CA . HIS A 1 179 ? -9.610 -6.357 -12.530 1.00 95.25 179 HIS A CA 1
ATOM 1357 C C . HIS A 1 179 ? -8.129 -6.042 -12.271 1.00 95.25 179 HIS A C 1
ATOM 1359 O O . HIS A 1 179 ? -7.231 -6.875 -12.435 1.00 95.25 179 HIS A O 1
ATOM 1365 N N . ARG A 1 180 ? -7.864 -4.791 -11.872 1.00 95.62 180 ARG A N 1
ATOM 1366 C CA . ARG A 1 180 ? -6.512 -4.281 -11.603 1.00 95.62 180 ARG A CA 1
ATOM 1367 C C . ARG A 1 180 ? -6.435 -3.562 -10.263 1.00 95.62 180 ARG A C 1
ATOM 1369 O O . ARG A 1 180 ? -7.375 -2.881 -9.855 1.00 95.62 180 ARG A O 1
ATOM 1376 N N . VAL A 1 181 ? -5.286 -3.672 -9.608 1.00 95.56 181 VAL A N 1
ATOM 1377 C CA . VAL A 1 181 ? -4.949 -2.909 -8.401 1.00 95.56 181 VAL A CA 1
ATOM 1378 C C . VAL A 1 181 ? -3.731 -2.053 -8.705 1.00 95.56 181 VAL A C 1
ATOM 1380 O O . VAL A 1 181 ? -2.746 -2.551 -9.245 1.00 95.56 181 VAL A O 1
ATOM 1383 N N . THR A 1 182 ? -3.790 -0.770 -8.364 1.00 94.81 182 THR A N 1
ATOM 1384 C CA . THR A 1 182 ? -2.684 0.176 -8.507 1.00 94.81 182 THR A CA 1
ATOM 1385 C C . THR A 1 182 ? -2.222 0.658 -7.137 1.00 94.81 182 THR A C 1
ATOM 1387 O O . THR A 1 182 ? -3.049 1.036 -6.303 1.00 94.81 182 THR A O 1
ATOM 1390 N N . ALA A 1 183 ? -0.906 0.701 -6.943 1.00 93.38 183 ALA A N 1
ATOM 1391 C CA . ALA A 1 183 ? -0.260 1.219 -5.747 1.00 93.38 183 ALA A CA 1
ATOM 1392 C C . ALA A 1 183 ? 0.924 2.133 -6.083 1.00 93.38 183 ALA A C 1
ATOM 1394 O O . ALA A 1 183 ? 1.529 2.023 -7.152 1.00 93.38 183 ALA A O 1
ATOM 1395 N N . GLN A 1 184 ? 1.252 3.020 -5.143 1.00 91.81 184 GLN A N 1
ATOM 1396 C CA . GLN A 1 184 ? 2.519 3.742 -5.153 1.00 91.81 184 GLN A CA 1
ATOM 1397 C C . GLN A 1 184 ? 3.616 2.840 -4.594 1.00 91.81 184 GLN A C 1
ATOM 1399 O O . GLN A 1 184 ? 3.421 2.189 -3.563 1.00 91.81 184 GLN A O 1
ATOM 1404 N N . VAL A 1 185 ? 4.763 2.812 -5.268 1.00 92.12 185 VAL A N 1
ATOM 1405 C CA . VAL A 1 185 ? 5.921 2.023 -4.856 1.00 92.12 185 VAL A CA 1
ATOM 1406 C C . VAL A 1 185 ? 7.188 2.871 -4.925 1.00 92.12 185 VAL A C 1
ATOM 1408 O O . VAL A 1 185 ? 7.541 3.391 -5.979 1.00 92.12 185 VAL A O 1
ATOM 1411 N N . SER A 1 186 ? 7.856 3.043 -3.785 1.00 91.38 186 SER A N 1
ATOM 1412 C CA . SER A 1 186 ? 9.038 3.913 -3.676 1.00 91.38 186 SER A CA 1
ATOM 1413 C C . SER A 1 186 ? 10.351 3.140 -3.687 1.00 91.38 186 SER A C 1
ATOM 1415 O O . SER A 1 186 ? 11.366 3.689 -4.097 1.00 91.38 186 SER A O 1
ATOM 1417 N N . THR A 1 187 ? 10.342 1.873 -3.277 1.00 93.31 187 THR A N 1
ATOM 1418 C CA . THR A 1 187 ? 11.546 1.040 -3.143 1.00 93.31 187 THR A CA 1
ATOM 1419 C C . THR A 1 187 ? 11.392 -0.204 -3.984 1.00 93.31 187 THR A C 1
ATOM 1421 O O . THR A 1 187 ? 10.496 -0.987 -3.691 1.00 93.31 187 THR A O 1
ATOM 1424 N N . LEU A 1 188 ? 12.257 -0.407 -4.973 1.00 95.94 188 LEU A N 1
ATOM 1425 C CA . LEU A 1 188 ? 12.285 -1.591 -5.823 1.00 95.94 188 LEU A CA 1
ATOM 1426 C C . LEU A 1 188 ? 12.461 -2.840 -4.953 1.00 95.94 188 LEU A C 1
ATOM 1428 O O . LEU A 1 188 ? 13.452 -2.984 -4.239 1.00 95.94 188 LEU A O 1
ATOM 1432 N N . SER A 1 189 ? 11.465 -3.718 -4.981 1.00 95.62 189 SER A N 1
ATOM 1433 C CA . SER A 1 189 ? 11.449 -4.970 -4.231 1.00 95.62 189 SER A CA 1
ATOM 1434 C C . SER A 1 189 ? 10.460 -5.949 -4.868 1.00 95.62 189 SER A C 1
ATOM 1436 O O . SER A 1 189 ? 10.065 -5.779 -6.022 1.00 95.62 189 SER A O 1
ATOM 1438 N N . LYS A 1 190 ? 10.027 -6.974 -4.134 1.00 97.06 190 LYS A N 1
ATOM 1439 C CA . LYS A 1 190 ? 8.936 -7.852 -4.555 1.00 97.06 190 LYS A CA 1
ATOM 1440 C C . LYS A 1 190 ? 7.590 -7.255 -4.166 1.00 97.06 190 LYS A C 1
ATOM 1442 O O . LYS A 1 190 ? 7.442 -6.719 -3.071 1.00 97.06 190 LYS A O 1
ATOM 1447 N N . TYR A 1 191 ? 6.602 -7.408 -5.036 1.00 97.00 191 TYR A N 1
ATOM 1448 C CA . TYR A 1 191 ? 5.237 -6.961 -4.807 1.00 97.00 191 TYR A CA 1
ATOM 1449 C C . TYR A 1 191 ? 4.234 -8.033 -5.181 1.00 97.00 191 TYR A C 1
ATOM 1451 O O . TYR A 1 191 ? 4.427 -8.783 -6.138 1.00 97.00 191 TYR A O 1
ATOM 1459 N N . ALA A 1 192 ? 3.128 -8.068 -4.457 1.00 97.38 192 ALA A N 1
ATOM 1460 C CA . ALA A 1 192 ? 2.020 -8.961 -4.744 1.00 97.38 192 ALA A CA 1
ATOM 1461 C C . ALA A 1 192 ? 0.702 -8.317 -4.336 1.00 97.38 192 ALA A C 1
ATOM 1463 O O . ALA A 1 192 ? 0.677 -7.447 -3.465 1.00 97.38 192 ALA A O 1
ATOM 1464 N N . ILE A 1 193 ? -0.394 -8.755 -4.952 1.00 96.69 193 ILE A N 1
ATOM 1465 C CA . ILE A 1 193 ? -1.730 -8.431 -4.459 1.00 96.69 193 ILE A CA 1
ATOM 1466 C C . ILE A 1 193 ? -2.013 -9.365 -3.287 1.00 96.69 193 ILE A C 1
ATOM 1468 O O . ILE A 1 193 ? -1.901 -10.580 -3.432 1.00 96.69 193 ILE A O 1
ATOM 1472 N N . LEU A 1 194 ? -2.360 -8.809 -2.132 1.00 94.19 194 LEU A N 1
ATOM 1473 C CA . LEU A 1 194 ? -2.755 -9.557 -0.949 1.00 94.19 194 LEU A CA 1
ATOM 1474 C C . LEU A 1 194 ? -4.201 -9.240 -0.566 1.00 94.19 194 LEU A C 1
ATOM 1476 O O . LEU A 1 194 ? -4.735 -8.163 -0.855 1.00 94.19 194 LEU A O 1
ATOM 1480 N N . VAL A 1 195 ? -4.797 -10.192 0.142 1.00 90.31 195 VAL A N 1
ATOM 1481 C CA . VAL A 1 195 ? -6.019 -10.014 0.919 1.00 90.31 195 VAL A CA 1
ATOM 1482 C C . VAL A 1 195 ? -5.871 -10.691 2.275 1.00 90.31 195 VAL A C 1
ATOM 1484 O O . VAL A 1 195 ? -5.169 -11.695 2.386 1.00 90.31 195 VAL A O 1
ATOM 1487 N N . ALA A 1 196 ? -6.507 -10.150 3.308 1.00 81.69 196 ALA A N 1
ATOM 1488 C CA . ALA A 1 196 ? -6.573 -10.814 4.604 1.00 81.69 196 ALA A CA 1
ATOM 1489 C C . ALA A 1 196 ? -7.409 -12.109 4.480 1.00 81.69 196 ALA A C 1
ATOM 1491 O O . ALA A 1 196 ? -8.484 -12.083 3.886 1.00 81.69 196 ALA A O 1
ATOM 1492 N N . LYS A 1 197 ? -6.900 -13.241 4.986 1.00 70.62 197 LYS A N 1
ATOM 1493 C CA . LYS A 1 197 ? -7.565 -14.566 4.955 1.00 70.62 197 LYS A CA 1
ATOM 1494 C C . LYS A 1 197 ? -8.761 -14.641 5.887 1.00 70.62 197 LYS A C 1
ATOM 1496 O O . LYS A 1 197 ? -9.738 -15.312 5.597 1.00 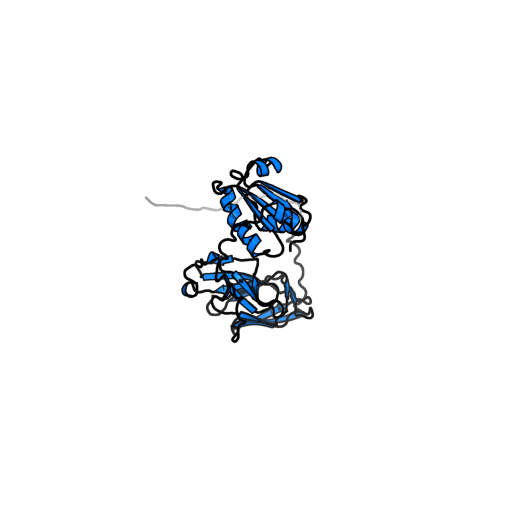70.62 197 LYS A O 1
ATOM 1501 N N . GLU A 1 198 ? -8.648 -13.959 7.009 1.00 58.25 198 GLU A N 1
ATOM 1502 C CA . GLU A 1 198 ? -9.775 -13.533 7.808 1.00 58.25 198 GLU A CA 1
ATOM 1503 C C . GLU A 1 198 ? -9.699 -12.014 7.730 1.00 58.25 198 GLU A C 1
ATOM 1505 O O . GLU A 1 198 ? -8.678 -11.433 8.104 1.00 58.25 198 GLU A O 1
ATOM 1510 N N . LEU A 1 199 ? -10.758 -11.334 7.270 1.00 48.66 199 LEU A N 1
ATOM 1511 C CA . LEU A 1 199 ? -11.003 -10.022 7.867 1.00 48.66 199 LEU A CA 1
ATOM 1512 C C . LEU A 1 199 ? -10.959 -10.306 9.369 1.00 48.66 199 LEU A C 1
ATOM 1514 O O . LEU A 1 199 ? -11.739 -11.172 9.790 1.00 48.66 199 LEU A O 1
ATOM 1518 N N . PRO A 1 200 ? -10.055 -9.689 10.160 1.00 46.22 200 PRO A N 1
ATOM 1519 C CA . PRO A 1 200 ? -10.131 -9.860 11.600 1.00 46.22 200 PRO A CA 1
ATOM 1520 C C . PRO A 1 200 ? -11.600 -9.622 11.940 1.00 46.22 200 PRO A C 1
ATOM 1522 O O . PRO A 1 200 ? -12.148 -8.631 11.429 1.00 46.22 200 PRO A O 1
ATOM 1525 N N . PRO A 1 201 ? -12.282 -10.558 12.641 1.00 43.66 201 PRO A N 1
ATOM 1526 C CA . PRO A 1 201 ? -13.690 -10.381 12.980 1.00 43.66 201 PRO A CA 1
ATOM 1527 C C . PRO A 1 201 ? -13.777 -8.956 13.489 1.00 43.66 201 PRO A C 1
ATOM 1529 O O . PRO A 1 201 ? -12.974 -8.675 14.382 1.00 43.66 201 PRO A O 1
ATOM 1532 N N . PRO A 1 202 ? -14.573 -8.071 12.835 1.00 46.22 202 PRO A N 1
ATOM 1533 C CA . PRO A 1 202 ? -14.391 -6.620 12.884 1.00 46.22 202 PRO A CA 1
ATOM 1534 C C . PRO A 1 202 ? -14.033 -6.307 14.309 1.00 46.22 202 PRO A C 1
ATOM 1536 O O . PRO A 1 202 ? -14.889 -6.657 15.136 1.00 46.22 202 PRO A O 1
ATOM 1539 N N . PRO A 1 203 ? -12.766 -5.903 14.588 1.00 45.62 203 PRO A N 1
ATOM 1540 C CA . PRO A 1 203 ? -12.153 -6.084 15.896 1.00 45.62 203 PRO A CA 1
ATOM 1541 C C . PRO A 1 203 ? -13.216 -5.663 16.859 1.00 45.62 203 PRO A C 1
ATOM 1543 O O . PRO A 1 203 ? -13.701 -4.540 16.707 1.00 45.62 203 PRO A O 1
ATOM 1546 N N . SER A 1 204 ? -13.728 -6.605 17.661 1.00 44.81 204 SER A N 1
ATOM 1547 C CA . SER A 1 204 ? -14.839 -6.313 18.556 1.00 44.81 204 SER A CA 1
ATOM 1548 C C . SER A 1 204 ? -14.355 -5.108 19.327 1.00 44.81 204 SER A C 1
ATOM 1550 O O . SER A 1 204 ? -13.400 -5.270 20.088 1.00 44.81 204 SER A O 1
ATOM 1552 N N . LEU A 1 205 ? -14.864 -3.927 18.952 1.00 49.75 205 LEU A N 1
ATOM 1553 C CA . LEU A 1 205 ? -14.150 -2.666 19.141 1.00 49.75 205 LEU A CA 1
ATOM 1554 C C . LEU A 1 205 ? -13.696 -2.664 20.574 1.00 49.75 205 LEU A C 1
ATOM 1556 O O . LEU A 1 205 ? -14.554 -2.881 21.430 1.00 49.75 205 LEU A O 1
ATOM 1560 N N . ILE A 1 206 ? -12.372 -2.643 20.748 1.00 52.84 206 ILE A N 1
ATOM 1561 C CA . ILE A 1 206 ? -11.660 -3.232 21.882 1.00 52.84 206 ILE A CA 1
ATOM 1562 C C . ILE A 1 206 ? -12.552 -3.167 23.124 1.00 52.84 206 ILE A C 1
ATOM 1564 O O . ILE A 1 206 ? -12.899 -2.072 23.562 1.00 52.84 206 ILE A O 1
ATOM 1568 N N . MET A 1 207 ? -12.953 -4.317 23.688 1.00 54.50 207 MET A N 1
ATOM 1569 C CA . MET A 1 207 ? -13.783 -4.378 24.910 1.00 54.50 207 MET A CA 1
ATOM 1570 C C . MET A 1 207 ? -13.041 -3.865 26.164 1.00 54.50 207 MET A C 1
ATOM 1572 O O . MET A 1 207 ? -13.340 -4.256 27.290 1.00 54.50 207 MET A O 1
ATOM 1576 N N . THR A 1 208 ? -12.036 -3.024 25.968 1.00 71.19 208 THR A N 1
ATOM 1577 C CA . THR A 1 208 ? -11.290 -2.318 26.985 1.00 71.19 208 THR A CA 1
ATOM 1578 C C . THR A 1 208 ? -12.051 -1.038 27.283 1.00 71.19 208 THR A C 1
ATOM 1580 O O . THR A 1 208 ? -12.420 -0.273 26.390 1.00 71.19 208 THR A O 1
ATOM 1583 N N . SER A 1 209 ? -12.331 -0.817 28.562 1.00 88.19 209 SER A N 1
ATOM 1584 C CA . SER A 1 209 ? -12.965 0.425 28.995 1.00 88.19 209 SER A CA 1
ATOM 1585 C C . SER A 1 209 ? -12.068 1.624 28.674 1.00 88.19 209 SER A C 1
ATOM 1587 O O . SER A 1 209 ? -10.844 1.495 28.642 1.00 88.19 209 SER A O 1
ATOM 1589 N N . LEU A 1 210 ? -12.655 2.810 28.488 1.00 92.31 210 LEU A N 1
ATOM 1590 C CA . LEU A 1 210 ? -11.864 4.024 28.258 1.00 92.31 210 LEU A CA 1
ATOM 1591 C C . LEU A 1 210 ? -10.841 4.257 29.387 1.00 92.31 210 LEU A C 1
ATOM 1593 O O . LEU A 1 210 ? -9.718 4.650 29.118 1.00 92.31 210 LEU A O 1
ATOM 1597 N N . GLU A 1 211 ? -11.192 3.955 30.637 1.00 92.25 211 GLU A N 1
ATOM 1598 C CA . GLU A 1 211 ? -10.283 4.079 31.785 1.00 92.25 211 GLU A CA 1
ATOM 1599 C C . GLU A 1 211 ? -9.036 3.188 31.661 1.00 92.25 211 GLU A C 1
ATOM 1601 O O . GLU A 1 211 ? -7.913 3.632 31.901 1.00 92.25 211 GLU A O 1
ATOM 1606 N N . GLU A 1 212 ? -9.216 1.937 31.244 1.00 90.62 212 GLU A N 1
ATOM 1607 C CA . GLU A 1 212 ? -8.110 1.000 31.039 1.00 90.62 212 GLU A CA 1
ATOM 1608 C C . GLU A 1 212 ? -7.252 1.400 29.827 1.00 90.62 212 GLU A C 1
ATOM 1610 O O . GLU A 1 212 ? -6.025 1.353 29.900 1.00 90.62 212 GLU A O 1
ATOM 1615 N N . ALA A 1 213 ? -7.872 1.877 28.742 1.00 92.12 213 ALA A N 1
ATOM 1616 C CA . ALA A 1 213 ? -7.143 2.381 27.578 1.00 92.12 213 ALA A CA 1
ATOM 1617 C C . ALA A 1 213 ? -6.263 3.593 27.933 1.00 92.12 213 ALA A C 1
ATOM 1619 O O . ALA A 1 213 ? -5.104 3.653 27.541 1.00 92.12 213 ALA A O 1
ATOM 1620 N N . LEU A 1 214 ? -6.775 4.523 28.744 1.00 94.56 214 LEU A N 1
ATOM 1621 C CA . LEU A 1 214 ? -6.035 5.723 29.148 1.00 94.56 214 LEU A CA 1
ATOM 1622 C C . LEU A 1 214 ? -4.932 5.460 30.183 1.00 94.56 214 LEU A C 1
ATOM 1624 O O . LEU A 1 214 ? -4.136 6.352 30.456 1.00 94.56 214 LEU A O 1
ATOM 1628 N N . SER A 1 215 ? -4.880 4.267 30.780 1.00 91.50 215 SER A N 1
ATOM 1629 C CA . SER A 1 215 ? -3.908 3.926 31.830 1.00 91.50 215 SER A CA 1
ATOM 1630 C C . SER A 1 215 ? -2.841 2.920 31.395 1.00 91.50 215 SER A C 1
ATOM 1632 O O . SER A 1 215 ? -1.926 2.637 32.168 1.00 91.50 215 SER A O 1
ATOM 1634 N N . ASN A 1 216 ? -2.910 2.397 30.166 1.00 89.81 216 ASN A N 1
ATOM 1635 C CA . ASN A 1 216 ? -1.994 1.358 29.685 1.00 89.81 216 ASN A CA 1
ATOM 1636 C C . ASN A 1 216 ? -0.728 1.885 28.980 1.00 89.81 216 ASN A C 1
ATOM 1638 O O . ASN A 1 216 ? 0.056 1.082 28.474 1.00 89.81 216 ASN A O 1
ATOM 1642 N N . GLY A 1 217 ? -0.510 3.205 28.964 1.00 89.69 217 GLY A N 1
ATOM 1643 C CA . GLY A 1 217 ? 0.694 3.822 28.401 1.00 89.69 217 GLY A CA 1
ATOM 1644 C C . GLY A 1 217 ? 0.719 3.901 26.874 1.00 89.69 217 GLY A C 1
ATOM 1645 O O . GLY A 1 217 ? 1.794 4.056 26.302 1.00 89.69 217 GLY A O 1
ATOM 1646 N N . ARG A 1 218 ? -0.430 3.752 26.202 1.00 92.06 218 ARG A N 1
ATOM 1647 C CA . ARG A 1 218 ? -0.554 3.894 24.745 1.00 92.06 218 ARG A CA 1
ATOM 1648 C C . ARG A 1 218 ? -1.474 5.066 24.396 1.00 92.06 218 ARG A C 1
ATOM 1650 O O . ARG A 1 218 ? -2.491 5.248 25.074 1.00 92.06 218 ARG A O 1
ATOM 1657 N N . PRO A 1 219 ? -1.185 5.815 23.317 1.00 95.75 219 PRO A N 1
ATOM 1658 C CA . PRO A 1 219 ? -2.132 6.770 22.762 1.00 95.75 219 PRO A CA 1
ATOM 1659 C C . PRO A 1 219 ? -3.494 6.118 22.506 1.00 95.75 219 PRO A C 1
ATOM 1661 O O . PRO A 1 219 ? -3.589 4.924 22.202 1.00 95.75 219 PRO A O 1
ATOM 1664 N N . THR A 1 220 ? -4.563 6.896 22.645 1.00 95.88 220 THR A N 1
ATOM 1665 C CA . THR A 1 220 ? -5.937 6.391 22.548 1.00 95.88 220 THR A CA 1
ATOM 1666 C C . THR A 1 220 ? -6.786 7.302 21.680 1.00 95.88 220 THR A C 1
ATOM 1668 O O . THR A 1 220 ? -6.854 8.498 21.934 1.00 95.88 220 THR A O 1
ATOM 1671 N N . ILE A 1 221 ? -7.510 6.744 20.713 1.00 96.38 221 ILE A N 1
ATOM 1672 C CA . ILE A 1 221 ? -8.621 7.425 20.044 1.00 96.38 221 ILE A CA 1
ATOM 1673 C C . ILE A 1 221 ? -9.951 6.863 20.559 1.00 96.38 221 ILE A C 1
ATOM 1675 O O . ILE A 1 221 ? -10.215 5.662 20.490 1.00 96.38 221 ILE A O 1
ATOM 1679 N N . ALA A 1 222 ? -10.795 7.742 21.094 1.00 96.31 222 ALA A N 1
ATOM 1680 C CA . ALA A 1 222 ? -12.112 7.418 21.623 1.00 96.31 222 ALA A CA 1
ATOM 1681 C C . ALA A 1 222 ? -13.216 7.990 20.722 1.00 96.31 222 ALA A C 1
ATOM 1683 O O . ALA A 1 222 ? -13.336 9.205 20.582 1.00 96.31 222 ALA A O 1
ATOM 1684 N N . GLU A 1 223 ? -14.047 7.128 20.142 1.00 96.19 223 GLU A N 1
ATOM 1685 C CA . GLU A 1 223 ? -15.239 7.484 19.367 1.00 96.19 223 GLU A CA 1
ATOM 1686 C C . GLU A 1 223 ? -16.465 7.487 20.281 1.00 96.19 223 GLU A C 1
ATOM 1688 O O . GLU A 1 223 ? -16.931 6.441 20.729 1.00 96.19 223 GLU A O 1
ATOM 1693 N N . PHE A 1 224 ? -17.042 8.659 20.515 1.00 96.81 224 PHE A N 1
ATOM 1694 C CA . PHE A 1 224 ? -18.354 8.801 21.130 1.00 96.81 224 PHE A CA 1
ATOM 1695 C C . PHE A 1 224 ? -19.413 8.818 20.031 1.00 96.81 224 PHE A C 1
ATOM 1697 O O . PHE A 1 224 ? -19.600 9.821 19.336 1.00 96.81 224 PHE A O 1
ATOM 1704 N N . GLY A 1 225 ? -20.124 7.705 19.881 1.00 94.25 225 GLY A N 1
ATOM 1705 C CA . GLY A 1 225 ? -21.042 7.492 18.770 1.00 94.25 225 GLY A CA 1
ATOM 1706 C C . GLY A 1 225 ? -22.284 6.708 19.162 1.00 94.25 225 GLY A C 1
ATOM 1707 O O . GLY A 1 225 ? -22.556 6.468 20.336 1.00 94.25 225 GLY A O 1
ATOM 1708 N N . SER A 1 226 ? -23.054 6.315 18.145 1.00 91.06 226 SER A N 1
ATOM 1709 C CA . SER A 1 226 ? -24.124 5.336 18.310 1.00 91.06 226 SER A CA 1
ATOM 1710 C C . SER A 1 226 ? -24.328 4.476 17.068 1.00 91.06 226 SER A C 1
ATOM 1712 O O . SER A 1 226 ? -24.273 4.959 15.937 1.00 91.06 226 SER A O 1
ATOM 1714 N N . SER A 1 227 ? -24.686 3.211 17.279 1.00 81.88 227 SER A N 1
ATOM 1715 C CA . SER A 1 227 ? -25.081 2.259 16.230 1.00 81.88 227 SER A CA 1
ATOM 1716 C C . SER A 1 227 ? -26.286 2.724 15.392 1.00 81.88 227 SER A C 1
ATOM 1718 O O . SER A 1 227 ? -26.476 2.282 14.253 1.00 81.88 227 SER A O 1
ATOM 1720 N N . LYS A 1 228 ? -27.103 3.641 15.929 1.00 87.75 228 LYS A N 1
ATOM 1721 C CA . LYS A 1 228 ? -28.289 4.211 15.264 1.00 87.75 228 LYS A CA 1
ATOM 1722 C C . LYS A 1 228 ? -27.990 5.494 14.483 1.00 87.75 228 LYS A C 1
ATOM 1724 O O . LYS A 1 228 ? -28.841 5.960 13.730 1.00 87.75 228 LYS A O 1
ATOM 1729 N N . CYS A 1 229 ? -26.797 6.055 14.639 1.00 88.12 229 CYS A N 1
ATOM 1730 C CA . CYS A 1 229 ? -26.373 7.298 14.008 1.00 88.12 229 CYS A CA 1
ATOM 1731 C C . CYS A 1 229 ? -25.737 7.010 12.639 1.00 88.12 229 CYS A C 1
ATOM 1733 O O . CYS A 1 229 ? -24.753 6.281 12.535 1.00 88.12 229 CYS A O 1
ATOM 1735 N N . VAL A 1 230 ? -26.303 7.576 11.566 1.00 88.50 230 VAL A N 1
ATOM 1736 C CA . VAL A 1 230 ? -25.826 7.329 10.191 1.00 88.50 230 VAL A CA 1
ATOM 1737 C C . VAL A 1 230 ? -24.386 7.819 9.976 1.00 88.50 230 VAL A C 1
ATOM 1739 O O . VAL A 1 230 ? -23.583 7.016 9.507 1.00 88.50 230 VAL A O 1
ATOM 1742 N N . PRO A 1 231 ? -23.998 9.050 10.369 1.00 85.50 231 PRO A N 1
ATOM 1743 C CA . PRO A 1 231 ? -22.603 9.484 10.246 1.00 85.50 231 PRO A CA 1
ATOM 1744 C C . PRO A 1 231 ? -21.624 8.624 11.062 1.00 85.50 231 PRO A C 1
ATOM 1746 O O . PRO A 1 231 ? -20.520 8.349 10.610 1.00 85.50 231 PRO A O 1
ATOM 1749 N N . CYS A 1 232 ? -22.049 8.106 12.218 1.00 89.75 232 CYS A N 1
ATOM 1750 C CA . CYS A 1 232 ? -21.242 7.205 13.044 1.00 89.75 232 CYS A CA 1
ATOM 1751 C C . CYS A 1 232 ? -20.960 5.870 12.325 1.00 89.75 232 CYS A C 1
ATOM 1753 O O . CYS A 1 232 ? -19.867 5.317 12.416 1.00 89.75 232 CYS A O 1
ATOM 1755 N N . LYS A 1 233 ? -21.913 5.369 11.524 1.00 83.88 233 LYS A N 1
ATOM 1756 C CA . LYS A 1 233 ? -21.682 4.188 10.672 1.00 83.88 233 LYS A CA 1
ATOM 1757 C C . LYS A 1 233 ? -20.622 4.434 9.598 1.00 83.88 233 LYS A C 1
ATOM 1759 O O . LYS A 1 233 ? -19.969 3.479 9.196 1.00 83.88 233 LYS A O 1
ATOM 1764 N N . MET A 1 234 ? -20.448 5.678 9.144 1.00 87.19 234 MET A N 1
ATOM 1765 C CA . MET A 1 234 ? -19.385 6.034 8.197 1.00 87.19 234 MET A CA 1
ATOM 1766 C C . MET A 1 234 ? -18.004 6.061 8.862 1.00 87.19 234 MET A C 1
ATOM 1768 O O . MET A 1 234 ? -17.022 5.752 8.199 1.00 87.19 234 MET A O 1
ATOM 1772 N N . MET A 1 235 ? -17.929 6.370 10.162 1.00 93.06 235 MET A N 1
ATOM 1773 C CA . MET A 1 235 ? -16.679 6.312 10.931 1.00 93.06 235 MET A CA 1
ATOM 1774 C C . MET A 1 235 ? -16.211 4.888 11.212 1.00 93.06 235 MET A C 1
ATOM 1776 O O . MET A 1 235 ? -15.012 4.637 11.253 1.00 93.06 235 MET A O 1
ATOM 1780 N N . LYS A 1 236 ? -17.139 3.941 11.376 1.00 85.81 236 LYS A N 1
ATOM 1781 C CA . LYS A 1 236 ? -16.819 2.543 11.693 1.00 85.81 236 LYS A CA 1
ATOM 1782 C C . LYS A 1 236 ? -15.700 1.934 10.819 1.00 85.81 236 LYS A C 1
ATOM 1784 O O . LYS A 1 236 ? -14.723 1.484 11.408 1.00 85.81 236 LYS A O 1
ATOM 1789 N N . PRO A 1 237 ? -15.758 1.964 9.470 1.00 84.25 237 PRO A N 1
ATOM 1790 C CA . PRO A 1 237 ? -14.674 1.422 8.645 1.00 84.25 237 PRO A CA 1
ATOM 1791 C C . PRO A 1 237 ? -13.349 2.184 8.799 1.00 84.25 237 PRO A C 1
ATOM 1793 O O . PRO A 1 237 ? -12.286 1.603 8.607 1.00 84.25 237 PRO A O 1
ATOM 1796 N N . VAL A 1 238 ? -13.378 3.475 9.141 1.00 87.88 238 VAL A N 1
ATOM 1797 C CA . VAL A 1 238 ? -12.156 4.250 9.409 1.00 87.88 238 VAL A CA 1
ATOM 1798 C C . VAL A 1 238 ? -11.493 3.741 10.692 1.00 87.88 238 VAL A C 1
ATOM 1800 O O . VAL A 1 238 ? -10.314 3.402 10.681 1.00 87.88 238 VAL A O 1
ATOM 1803 N N . LEU A 1 239 ? -12.272 3.600 11.766 1.00 89.62 239 LEU A N 1
ATOM 1804 C CA . LEU A 1 239 ? -11.798 3.132 13.072 1.00 89.62 239 LEU A CA 1
ATOM 1805 C C . LEU A 1 239 ? -11.339 1.666 13.039 1.00 89.62 239 LEU A C 1
ATOM 1807 O O . LEU A 1 239 ? -10.320 1.333 13.634 1.00 89.62 239 LEU A O 1
ATOM 1811 N N . GLU A 1 240 ? -12.042 0.799 12.307 1.00 81.12 240 GLU A N 1
ATOM 1812 C CA . GLU A 1 240 ? -11.621 -0.593 12.093 1.00 81.12 240 GLU A CA 1
ATOM 1813 C C . GLU A 1 240 ? -10.265 -0.666 11.383 1.00 81.12 240 GLU A C 1
ATOM 1815 O O . GLU A 1 240 ? -9.400 -1.439 11.788 1.00 81.12 240 GLU A O 1
ATOM 1820 N N . ASN A 1 241 ? -10.038 0.180 10.373 1.00 77.25 241 ASN A N 1
ATOM 1821 C CA . ASN A 1 241 ? -8.735 0.247 9.718 1.00 77.25 241 ASN A CA 1
ATOM 1822 C C . ASN A 1 241 ? -7.634 0.743 10.669 1.00 77.25 241 ASN A C 1
ATOM 1824 O O . ASN A 1 241 ? -6.528 0.220 10.599 1.00 77.25 241 ASN A O 1
ATOM 1828 N N . LEU A 1 242 ? -7.911 1.693 11.571 1.00 85.38 242 LEU A N 1
ATOM 1829 C CA . LEU A 1 242 ? -6.926 2.129 12.573 1.00 85.38 242 LEU A CA 1
ATOM 1830 C C . LEU A 1 242 ? -6.517 0.989 13.508 1.00 85.38 242 LEU A C 1
ATOM 1832 O O . LEU A 1 242 ? -5.333 0.849 13.798 1.00 85.38 242 LEU A O 1
ATOM 1836 N N . VAL A 1 243 ? -7.468 0.150 13.936 1.00 82.50 243 VAL A N 1
ATOM 1837 C CA . VAL A 1 243 ? -7.154 -1.034 14.753 1.00 82.50 243 VAL A CA 1
ATOM 1838 C C . VAL A 1 243 ? -6.232 -1.989 13.999 1.00 82.50 243 VAL A C 1
ATOM 1840 O O . VAL A 1 243 ? -5.286 -2.500 14.584 1.00 82.50 243 VAL A O 1
ATOM 1843 N N . ILE A 1 244 ? -6.489 -2.208 12.707 1.00 74.50 244 ILE A N 1
ATOM 1844 C CA . ILE A 1 244 ? -5.671 -3.096 11.871 1.00 74.50 244 ILE A CA 1
ATOM 1845 C C . ILE A 1 244 ? -4.263 -2.523 11.669 1.00 74.50 244 ILE A C 1
ATOM 1847 O O . ILE A 1 244 ? -3.290 -3.267 11.706 1.00 74.50 244 ILE A O 1
ATOM 1851 N N . ILE A 1 245 ? -4.146 -1.214 11.430 1.00 73.56 245 ILE A N 1
ATOM 1852 C CA . ILE A 1 245 ? -2.862 -0.565 11.131 1.00 73.56 245 ILE A CA 1
ATOM 1853 C C . ILE A 1 245 ? -1.995 -0.451 12.393 1.00 73.56 245 ILE A C 1
ATOM 1855 O O . ILE A 1 245 ? -0.797 -0.703 12.325 1.00 73.56 245 ILE A O 1
ATOM 1859 N N . PHE A 1 246 ? -2.593 -0.108 13.538 1.00 80.50 246 PHE A N 1
ATOM 1860 C CA . PHE A 1 246 ? -1.872 0.281 14.755 1.00 80.50 246 PHE A CA 1
ATOM 1861 C C . PHE A 1 246 ? -2.164 -0.632 15.949 1.00 80.50 246 PHE A C 1
ATOM 1863 O O . PHE A 1 246 ? -2.130 -0.179 17.096 1.00 80.50 246 PHE A O 1
ATOM 1870 N N . GLU A 1 247 ? -2.446 -1.917 15.711 1.00 73.12 247 GLU A N 1
ATOM 1871 C CA . GLU A 1 247 ? -2.928 -2.877 16.719 1.00 73.12 247 GLU A CA 1
ATOM 1872 C C . GLU A 1 247 ? -2.147 -2.819 18.045 1.00 73.12 247 GLU A C 1
ATOM 1874 O O . GLU A 1 247 ? -2.738 -2.880 19.128 1.00 73.12 247 GLU A O 1
ATOM 1879 N N . ARG A 1 248 ? -0.820 -2.637 17.972 1.00 77.88 248 ARG A N 1
ATOM 1880 C CA . ARG A 1 248 ? 0.093 -2.599 19.130 1.00 77.88 248 ARG A CA 1
ATOM 1881 C C . ARG A 1 248 ? 0.478 -1.192 19.591 1.00 77.88 248 ARG A C 1
ATOM 1883 O O . ARG A 1 248 ? 1.035 -1.053 20.674 1.00 77.88 248 ARG A O 1
ATOM 1890 N N . GLU A 1 249 ? 0.130 -0.161 18.827 1.00 84.00 249 GLU A N 1
ATOM 1891 C CA . GLU A 1 249 ? 0.596 1.220 19.025 1.00 84.00 249 GLU A CA 1
ATOM 1892 C C . GLU A 1 249 ? -0.525 2.166 19.472 1.00 84.00 249 GLU A C 1
ATOM 1894 O O . GLU A 1 249 ? -0.293 3.024 20.313 1.00 84.00 249 GLU A O 1
ATOM 1899 N N . LEU A 1 250 ? -1.767 1.930 19.036 1.00 91.19 250 LEU A N 1
ATOM 1900 C CA . LEU A 1 250 ? -2.924 2.781 19.335 1.00 91.19 250 LEU A CA 1
ATOM 1901 C C . LEU A 1 250 ? -4.078 1.995 19.974 1.00 91.19 250 LEU A C 1
ATOM 1903 O O . LEU A 1 250 ? -4.505 0.964 19.452 1.00 91.19 250 LEU A O 1
ATOM 1907 N N . ASN A 1 251 ? -4.644 2.506 21.066 1.00 92.19 251 ASN A N 1
ATOM 1908 C CA . ASN A 1 251 ? -5.946 2.038 21.537 1.00 92.19 251 ASN A CA 1
ATOM 1909 C C . ASN A 1 251 ? -7.060 2.713 20.723 1.00 92.19 251 ASN A C 1
ATOM 1911 O O . ASN A 1 251 ? -7.083 3.935 20.587 1.00 92.19 251 ASN A O 1
ATOM 1915 N N . VAL A 1 252 ? -8.032 1.937 20.245 1.00 92.50 252 VAL A N 1
ATOM 1916 C CA . VAL A 1 252 ? -9.249 2.457 19.605 1.00 92.50 252 VAL A CA 1
ATOM 1917 C C . VAL A 1 252 ? -10.449 2.019 20.435 1.00 92.50 252 VAL A C 1
ATOM 1919 O O . VAL A 1 252 ? -10.724 0.824 20.551 1.00 92.50 252 VAL A O 1
ATOM 1922 N N . VAL A 1 253 ? -11.165 2.979 21.015 1.00 93.19 253 VAL A N 1
ATOM 1923 C CA . VAL A 1 253 ? -12.294 2.729 21.923 1.00 93.19 253 VAL A CA 1
ATOM 1924 C C . VAL A 1 253 ? -13.561 3.328 21.327 1.00 93.19 253 VAL A C 1
ATOM 1926 O O . VAL A 1 253 ? -13.576 4.501 20.970 1.00 93.19 253 VAL A O 1
ATOM 1929 N N . ILE A 1 254 ? -14.646 2.554 21.247 1.00 91.38 254 ILE A N 1
ATOM 1930 C CA . ILE A 1 254 ? -15.960 3.077 20.842 1.00 91.38 254 ILE A CA 1
ATOM 1931 C C . ILE A 1 254 ? -16.900 3.082 22.040 1.00 91.38 254 ILE A C 1
ATOM 1933 O O . ILE A 1 254 ? -17.132 2.064 22.686 1.00 91.38 254 ILE A O 1
ATOM 1937 N N . ILE A 1 255 ? -17.472 4.247 22.312 1.00 92.94 255 ILE A N 1
ATOM 1938 C CA . ILE A 1 255 ? -18.390 4.502 23.411 1.00 92.94 255 ILE A CA 1
ATOM 1939 C C . ILE A 1 255 ? -19.793 4.692 22.842 1.00 92.94 255 ILE A C 1
ATOM 1941 O O . ILE A 1 255 ? -20.069 5.673 22.148 1.00 92.94 255 ILE A O 1
ATOM 1945 N N . GLU A 1 256 ? -20.700 3.770 23.182 1.00 92.62 256 GLU A N 1
ATOM 1946 C CA . GLU A 1 256 ? -22.127 3.949 22.912 1.00 92.62 256 GLU A CA 1
ATOM 1947 C C . GLU A 1 256 ? -22.715 4.975 23.886 1.00 92.62 256 GLU A C 1
ATOM 1949 O O . GLU A 1 256 ? -22.939 4.698 25.071 1.00 92.62 256 GLU A O 1
ATOM 1954 N N . VAL A 1 257 ? -22.965 6.188 23.395 1.00 93.56 257 VAL A N 1
ATOM 1955 C CA . VAL A 1 257 ? -23.361 7.323 24.241 1.00 93.56 257 VAL A CA 1
ATOM 1956 C C . VAL A 1 257 ? -24.711 7.113 24.925 1.00 93.56 257 VAL A C 1
ATOM 1958 O O . VAL A 1 257 ? -24.944 7.671 26.000 1.00 93.56 257 VAL A O 1
ATOM 1961 N N . TYR A 1 258 ? -25.601 6.306 24.335 1.00 89.19 258 TYR A N 1
ATOM 1962 C CA . TYR A 1 258 ? -26.907 6.005 24.928 1.00 89.19 258 TYR A CA 1
ATOM 1963 C C . TYR A 1 258 ? -26.832 4.958 26.043 1.00 89.19 258 TYR A C 1
ATOM 1965 O O . TYR A 1 258 ? -27.700 4.947 26.914 1.00 89.19 258 TYR A O 1
ATOM 1973 N N . GLU A 1 259 ? -25.795 4.123 26.053 1.00 90.56 259 GLU A N 1
ATOM 1974 C CA . GLU A 1 259 ? -25.548 3.143 27.117 1.00 90.56 259 GLU A CA 1
ATOM 1975 C C . GLU A 1 259 ? -24.657 3.737 28.218 1.00 90.56 259 GLU A C 1
ATOM 1977 O O . GLU A 1 259 ? -24.840 3.453 29.400 1.00 90.56 259 GLU A O 1
ATOM 1982 N N . GLN A 1 260 ? -23.748 4.644 27.848 1.00 91.31 260 GLN A N 1
ATOM 1983 C CA . GLN A 1 260 ? -22.753 5.251 28.734 1.00 91.31 260 GLN A CA 1
ATOM 1984 C C . GLN A 1 260 ? -22.984 6.760 28.926 1.00 91.31 260 GLN A C 1
ATOM 1986 O O . GLN A 1 260 ? -22.059 7.573 28.883 1.00 91.31 260 GLN A O 1
ATOM 1991 N N . MET A 1 261 ? -24.235 7.164 29.179 1.00 91.69 261 MET A N 1
ATOM 1992 C CA . MET A 1 261 ? -24.622 8.585 29.230 1.00 91.69 261 MET A CA 1
ATOM 1993 C C . MET A 1 261 ? -23.836 9.415 30.258 1.00 91.69 261 MET A C 1
ATOM 1995 O O . MET A 1 261 ? -23.583 10.597 30.033 1.00 91.69 261 MET A O 1
ATOM 1999 N N . SER A 1 262 ? -23.479 8.833 31.407 1.00 94.19 262 SER A N 1
ATOM 2000 C CA . SER A 1 262 ? -22.700 9.535 32.439 1.00 94.19 262 SER A CA 1
ATOM 2001 C C . SER A 1 262 ? -21.276 9.834 31.972 1.00 94.19 262 SER A C 1
ATOM 2003 O O . SER A 1 262 ? -20.789 10.937 32.212 1.00 94.19 262 SER A O 1
ATOM 2005 N N . LEU A 1 263 ? -20.652 8.898 31.249 1.00 93.19 263 LEU A N 1
ATOM 2006 C CA . LEU A 1 263 ? -19.332 9.080 30.649 1.00 93.19 263 LEU A CA 1
ATOM 2007 C C . LEU A 1 263 ? -19.382 10.163 29.566 1.00 93.19 263 LEU A C 1
ATOM 2009 O O . LEU A 1 263 ? -18.632 11.134 29.629 1.00 93.19 263 LEU A O 1
ATOM 2013 N N . ALA A 1 264 ? -20.342 10.063 28.640 1.00 94.31 264 ALA A N 1
ATOM 2014 C CA . ALA A 1 264 ? -20.542 11.058 27.586 1.00 94.31 264 ALA A CA 1
ATOM 2015 C C . ALA A 1 264 ? -20.776 12.473 28.157 1.00 94.31 264 ALA A C 1
ATOM 2017 O O . ALA A 1 264 ? -20.221 13.452 27.656 1.00 94.31 264 ALA A O 1
ATOM 2018 N N . ARG A 1 265 ? -21.539 12.598 29.255 1.00 95.69 265 ARG A N 1
ATOM 2019 C CA . ARG A 1 265 ? -21.700 13.876 29.971 1.00 95.69 265 ARG A CA 1
ATOM 2020 C C . ARG A 1 265 ? -20.398 14.358 30.611 1.00 95.69 265 ARG A C 1
ATOM 2022 O O . ARG A 1 265 ? -20.115 15.550 30.529 1.00 95.69 265 ARG A O 1
ATOM 2029 N N . GLY A 1 266 ? -19.617 13.464 31.219 1.00 95.44 266 GLY A N 1
ATOM 2030 C CA . GLY A 1 266 ? -18.314 13.787 31.809 1.00 95.44 266 GLY A CA 1
ATOM 2031 C C . GLY A 1 266 ? -17.348 14.406 30.795 1.00 95.44 266 GLY A C 1
ATOM 2032 O O . GLY A 1 266 ? -16.738 15.435 31.077 1.00 95.44 266 GLY A O 1
ATOM 2033 N N . TYR A 1 267 ? -17.316 13.858 29.577 1.00 96.12 267 TYR A N 1
ATOM 2034 C CA . TYR A 1 267 ? -16.517 14.369 28.454 1.00 96.12 267 TYR A CA 1
ATOM 2035 C C . TYR A 1 267 ? -17.179 15.520 27.670 1.00 96.12 267 TYR A C 1
ATOM 2037 O O . TYR A 1 267 ? -16.612 16.022 26.694 1.00 96.12 267 TYR A O 1
ATOM 2045 N N . LYS A 1 268 ? -18.357 15.985 28.117 1.00 96.38 268 LYS A N 1
ATOM 2046 C CA . LYS A 1 268 ? -19.139 17.078 27.509 1.00 96.38 268 LYS A CA 1
ATOM 2047 C C . LYS A 1 268 ? -19.469 16.828 26.032 1.00 96.38 268 LYS A C 1
ATOM 2049 O O . LYS A 1 268 ? -19.388 17.736 25.206 1.00 96.38 268 LYS A O 1
ATOM 2054 N N . ILE A 1 269 ? -19.844 15.597 25.695 1.00 96.88 269 ILE A N 1
ATOM 2055 C CA . ILE A 1 269 ? -20.229 15.221 24.333 1.00 96.88 269 ILE A CA 1
ATOM 2056 C C . ILE A 1 269 ? -21.610 15.801 24.014 1.00 96.88 269 ILE A C 1
ATOM 2058 O O . ILE A 1 269 ? -22.620 15.390 24.585 1.00 96.88 269 ILE A O 1
ATOM 2062 N N . MET A 1 270 ? -21.642 16.772 23.098 1.00 93.31 270 MET A N 1
ATOM 2063 C CA . MET A 1 270 ? -22.858 17.497 22.693 1.00 93.31 270 MET A CA 1
ATOM 2064 C C . MET A 1 270 ? -23.419 17.030 21.348 1.00 93.31 270 MET A C 1
ATOM 2066 O O . MET A 1 270 ? -24.563 17.325 21.008 1.00 93.31 270 MET A O 1
ATOM 2070 N N . SER A 1 271 ? -22.609 16.352 20.542 1.00 95.69 271 SER A N 1
ATOM 2071 C CA . SER A 1 271 ? -22.966 15.873 19.208 1.00 95.69 271 SER A CA 1
ATOM 2072 C C . SER A 1 271 ? -22.247 14.561 18.941 1.00 95.69 271 SER A C 1
ATOM 2074 O O . SER A 1 271 ? -21.169 14.328 19.479 1.00 95.69 271 SER A O 1
ATOM 2076 N N . ILE A 1 272 ? -22.857 13.697 18.137 1.00 96.50 272 ILE A N 1
ATOM 2077 C CA . ILE A 1 272 ? -22.229 12.459 17.683 1.00 96.50 272 ILE A CA 1
ATOM 2078 C C . ILE A 1 272 ? -22.172 12.436 16.151 1.00 96.50 272 ILE A C 1
ATOM 2080 O O . ILE A 1 272 ? -23.101 12.939 15.509 1.00 96.50 272 ILE A O 1
ATOM 2084 N N . PRO A 1 273 ? -21.131 11.830 15.565 1.00 97.06 273 PRO A N 1
ATOM 2085 C CA . PRO A 1 273 ? -19.964 11.267 16.250 1.00 97.06 273 PRO A CA 1
ATOM 2086 C C . PRO A 1 273 ? -19.017 12.362 16.781 1.00 97.06 273 PRO A C 1
ATOM 2088 O O . PRO A 1 273 ? -18.954 13.452 16.213 1.00 97.06 273 PRO A O 1
ATOM 2091 N N . THR A 1 274 ? -18.330 12.091 17.891 1.00 98.25 274 THR A N 1
ATOM 2092 C CA . THR A 1 274 ? -17.222 12.918 18.399 1.00 98.25 274 THR A CA 1
ATOM 2093 C C . THR A 1 274 ? -16.033 12.013 18.682 1.00 98.25 274 THR A C 1
ATOM 2095 O O . THR A 1 274 ? -16.160 11.092 19.485 1.00 98.25 274 THR A O 1
ATOM 2098 N N . GLN A 1 275 ? -14.886 12.293 18.074 1.00 98.00 275 GLN A N 1
ATOM 2099 C CA . GLN A 1 275 ? -13.634 11.587 18.330 1.00 98.00 275 GLN A CA 1
ATOM 2100 C C . GLN A 1 275 ? -12.768 12.409 19.272 1.00 98.00 275 GLN A C 1
ATOM 2102 O O . GLN A 1 275 ? -12.702 13.630 19.143 1.00 98.00 275 GLN A O 1
ATOM 2107 N N . VAL A 1 276 ? -12.083 11.752 20.199 1.00 98.19 276 VAL A N 1
ATOM 2108 C CA . VAL A 1 276 ? -11.130 12.392 21.107 1.00 98.19 276 VAL A CA 1
ATOM 2109 C C . VAL A 1 276 ? -9.836 11.591 21.094 1.00 98.19 276 VAL A C 1
ATOM 2111 O O . VAL A 1 276 ? -9.872 10.383 21.315 1.00 98.19 276 VAL A O 1
ATOM 2114 N N . ILE A 1 277 ? -8.713 12.253 20.824 1.00 97.69 277 ILE A N 1
ATOM 2115 C CA . ILE A 1 277 ? -7.380 11.650 20.869 1.00 97.69 277 ILE A CA 1
ATOM 2116 C C . ILE A 1 277 ? -6.720 12.020 22.193 1.00 97.69 277 ILE A C 1
ATOM 2118 O O . ILE A 1 277 ? -6.698 13.188 22.590 1.00 97.69 277 ILE A O 1
ATOM 2122 N N . PHE A 1 278 ? -6.163 11.010 22.844 1.00 97.69 278 PHE A N 1
ATOM 2123 C CA . PHE A 1 278 ? -5.384 11.105 24.063 1.00 97.69 278 PHE A CA 1
ATOM 2124 C C . PHE A 1 278 ? -3.962 10.612 23.809 1.00 97.69 278 PHE A C 1
ATOM 2126 O O . PHE A 1 278 ? -3.759 9.674 23.033 1.00 97.69 278 PHE A O 1
ATOM 2133 N N . ASP A 1 279 ? -2.992 11.222 24.480 1.00 96.81 279 ASP A N 1
ATOM 2134 C CA . ASP A 1 279 ? -1.616 10.733 24.495 1.00 96.81 279 ASP A CA 1
ATOM 2135 C C . ASP A 1 279 ? -1.453 9.485 25.389 1.00 96.81 279 ASP A C 1
ATOM 2137 O O . ASP A 1 279 ? -2.400 8.991 26.006 1.00 96.81 279 ASP A O 1
ATOM 2141 N N . GLU A 1 280 ? -0.225 8.977 25.470 1.00 95.00 280 GLU A N 1
ATOM 2142 C CA . GLU A 1 280 ? 0.172 7.851 26.327 1.00 95.00 280 GLU A CA 1
ATOM 2143 C C . GLU A 1 280 ? -0.065 8.071 27.834 1.00 95.00 280 GLU A C 1
ATOM 2145 O O . GLU A 1 280 ? -0.103 7.106 28.597 1.00 95.00 280 GLU A O 1
ATOM 2150 N N . ASN A 1 281 ? -0.254 9.322 28.266 1.00 94.75 281 ASN A N 1
ATOM 2151 C CA . ASN A 1 281 ? -0.532 9.697 29.653 1.00 94.75 281 ASN A CA 1
ATOM 2152 C C . ASN A 1 281 ? -2.036 9.880 29.921 1.00 94.75 281 ASN A C 1
ATOM 2154 O O . ASN A 1 281 ? -2.426 10.251 31.033 1.00 94.75 281 ASN A O 1
ATOM 2158 N N . GLY A 1 282 ? -2.882 9.669 28.910 1.00 94.69 282 GLY A N 1
ATOM 2159 C CA . GLY A 1 282 ? -4.320 9.895 28.983 1.00 94.69 282 GLY A CA 1
ATOM 2160 C C . GLY A 1 282 ? -4.719 11.375 28.938 1.00 94.69 282 GLY A C 1
ATOM 2161 O O . GLY A 1 282 ? -5.854 11.713 29.290 1.00 94.69 282 GLY A O 1
ATOM 2162 N N . GLN A 1 283 ? -3.820 12.271 28.521 1.00 95.75 283 GLN A N 1
ATOM 2163 C CA . GLN A 1 283 ? -4.126 13.682 28.31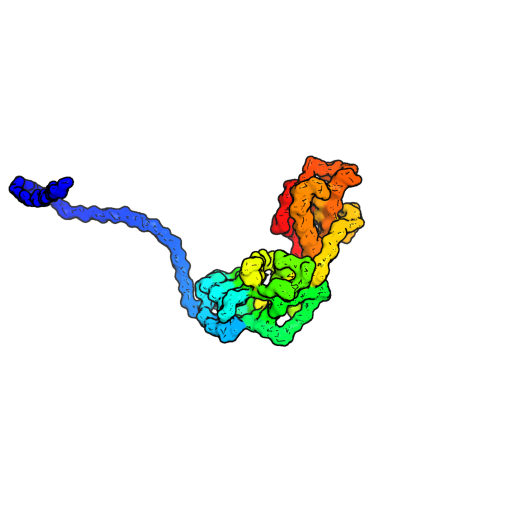1 1.00 95.75 283 GLN A CA 1
ATOM 2164 C C . GLN A 1 283 ? -4.812 13.873 26.959 1.00 95.75 283 GLN A C 1
ATOM 2166 O O . GLN A 1 283 ? -4.309 13.439 25.930 1.00 95.75 283 GLN A O 1
ATOM 2171 N N . GLU A 1 284 ? -5.958 14.556 26.956 1.00 97.12 284 GLU A N 1
ATOM 2172 C CA . GLU A 1 284 ? -6.647 14.926 25.719 1.00 97.12 284 GLU A CA 1
ATOM 2173 C C . GLU A 1 284 ? -5.798 15.910 24.906 1.00 97.12 284 GLU A C 1
ATOM 2175 O O . GLU A 1 284 ? -5.465 16.995 25.389 1.00 97.12 284 GLU A O 1
ATOM 2180 N N . ILE A 1 285 ? -5.490 15.532 23.667 1.00 97.25 285 ILE A N 1
ATOM 2181 C CA . ILE A 1 285 ? -4.682 16.319 22.731 1.00 97.25 285 ILE A CA 1
ATOM 2182 C C . ILE A 1 285 ? -5.576 17.069 21.754 1.00 97.25 285 ILE A C 1
ATOM 2184 O O . ILE A 1 285 ? -5.424 18.273 21.555 1.00 97.25 285 ILE A O 1
ATOM 2188 N N . THR A 1 286 ? -6.541 16.366 21.167 1.00 97.00 286 THR A N 1
ATOM 2189 C CA . THR A 1 286 ? -7.450 16.943 20.180 1.00 97.00 286 THR A CA 1
ATOM 2190 C C . THR A 1 286 ? -8.800 16.240 20.202 1.00 97.00 286 THR A C 1
ATOM 2192 O O . THR A 1 286 ? -8.940 15.112 20.686 1.00 97.00 286 THR A O 1
ATOM 2195 N N . ARG A 1 287 ? -9.815 16.923 19.675 1.00 97.62 287 ARG A N 1
ATOM 2196 C CA . ARG A 1 287 ? -11.149 16.364 19.469 1.00 97.62 287 ARG A CA 1
ATOM 2197 C C . ARG A 1 287 ? -11.740 16.842 18.151 1.00 97.62 287 ARG A C 1
ATOM 2199 O O . ARG A 1 287 ? -11.574 18.002 17.778 1.00 97.62 287 ARG A O 1
ATOM 2206 N N . HIS A 1 288 ? -12.510 15.974 17.511 1.00 98.19 288 HIS A N 1
ATOM 2207 C CA . HIS A 1 288 ? -13.214 16.248 16.262 1.00 98.19 288 HIS A CA 1
ATOM 2208 C C . HIS A 1 288 ? -14.700 15.937 16.401 1.00 98.19 288 HIS A C 1
ATOM 2210 O O . HIS A 1 288 ? -15.087 15.037 17.144 1.00 98.19 288 HIS A O 1
ATOM 2216 N N . ILE A 1 289 ? -15.545 16.695 15.702 1.00 97.69 289 ILE A N 1
ATOM 2217 C CA . ILE A 1 289 ? -16.993 16.472 15.669 1.00 97.69 289 ILE A CA 1
ATOM 2218 C C . ILE A 1 289 ? -17.406 16.200 14.227 1.00 97.69 289 ILE A C 1
ATOM 2220 O O . ILE A 1 289 ? -17.193 17.027 13.342 1.00 97.69 289 ILE A O 1
ATOM 2224 N N . GLY A 1 290 ? -18.094 15.081 14.017 1.00 95.56 290 GLY A N 1
ATOM 2225 C CA . GLY A 1 290 ? -18.561 14.647 12.709 1.00 95.56 290 GLY A CA 1
ATOM 2226 C C . GLY A 1 290 ? -17.664 13.582 12.085 1.00 95.56 290 GLY A C 1
ATOM 2227 O O . GLY A 1 290 ? -16.925 12.878 12.768 1.00 95.56 290 GLY A O 1
ATOM 2228 N N . TYR A 1 291 ? -17.805 13.409 10.773 1.00 94.56 291 TYR A N 1
ATOM 2229 C CA . TYR A 1 291 ? -16.969 12.474 10.032 1.00 94.56 291 TYR A CA 1
ATOM 2230 C C . TYR A 1 291 ? -15.530 12.985 9.997 1.00 94.56 291 TYR A C 1
ATOM 2232 O O . TYR A 1 291 ? -15.311 14.164 9.716 1.00 94.56 291 TYR A O 1
ATOM 2240 N N . TRP A 1 292 ? -14.584 12.091 10.248 1.00 95.94 292 TRP A N 1
ATOM 2241 C CA . TRP A 1 292 ? -13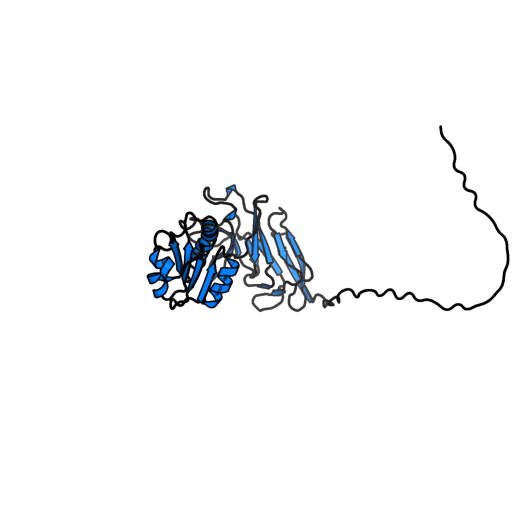.158 12.360 10.229 1.00 95.94 292 TRP A CA 1
ATOM 2242 C C . TRP A 1 292 ? -12.486 11.359 9.298 1.00 95.94 292 TRP A C 1
ATOM 2244 O O . TRP A 1 292 ? -12.607 10.147 9.492 1.00 95.94 292 TRP A O 1
ATOM 2254 N N . SER A 1 293 ? -11.854 11.844 8.231 1.00 91.00 293 SER A N 1
ATOM 2255 C CA . SER A 1 293 ? -11.227 10.948 7.265 1.00 91.00 293 SER A CA 1
ATOM 2256 C C . SER A 1 293 ? -9.965 10.303 7.841 1.00 91.00 293 SER A C 1
ATOM 2258 O O . SER A 1 293 ? -9.328 10.839 8.744 1.00 91.00 293 SER A O 1
ATOM 2260 N N . MET A 1 294 ? -9.584 9.148 7.288 1.00 88.12 294 MET A N 1
ATOM 2261 C CA . MET A 1 294 ? -8.360 8.449 7.689 1.00 88.12 294 MET A CA 1
ATOM 2262 C C . MET A 1 294 ? -7.125 9.357 7.607 1.00 88.12 294 MET A C 1
ATOM 2264 O O . MET A 1 294 ? -6.344 9.400 8.545 1.00 88.12 294 MET A O 1
ATOM 2268 N N . GLU A 1 295 ? -6.963 10.094 6.505 1.00 88.50 295 GLU A N 1
ATOM 2269 C CA . GLU A 1 295 ? -5.814 10.982 6.280 1.00 88.50 295 GLU A CA 1
ATOM 2270 C C . GLU A 1 295 ? -5.703 12.065 7.361 1.00 88.50 295 GLU A C 1
ATOM 2272 O O . GLU A 1 295 ? -4.624 12.292 7.903 1.00 88.50 295 GLU A O 1
ATOM 2277 N N . GLU A 1 296 ? -6.827 12.682 7.728 1.00 92.50 296 GLU A N 1
ATOM 2278 C CA . GLU A 1 296 ? -6.853 13.705 8.774 1.00 92.50 296 GLU A CA 1
ATOM 2279 C C . GLU A 1 296 ? -6.562 13.112 10.162 1.00 92.50 296 GLU A C 1
ATOM 2281 O O . GLU A 1 296 ? -5.852 13.733 10.947 1.00 92.50 296 GLU A O 1
ATOM 2286 N N . ILE A 1 297 ? -7.064 11.907 10.466 1.00 94.81 297 ILE A N 1
ATOM 2287 C CA . ILE A 1 297 ? -6.754 11.233 11.737 1.00 94.81 297 ILE A CA 1
ATOM 2288 C C . ILE A 1 297 ? -5.262 10.901 11.820 1.00 94.81 297 ILE A C 1
ATOM 2290 O O . ILE A 1 297 ? -4.650 11.134 12.858 1.00 94.81 297 ILE A O 1
ATOM 2294 N N . LEU A 1 298 ? -4.672 10.371 10.744 1.00 91.50 298 LEU A N 1
ATOM 2295 C CA . LEU A 1 298 ? -3.245 10.038 10.702 1.00 91.50 298 LEU A CA 1
ATOM 2296 C C . LEU A 1 298 ? -2.377 11.270 10.985 1.00 91.50 298 LEU A C 1
ATOM 2298 O O . LEU A 1 298 ? -1.453 11.184 11.789 1.00 91.50 298 LEU A O 1
ATOM 2302 N N . ALA A 1 299 ? -2.727 12.423 10.408 1.00 91.50 299 ALA A N 1
ATOM 2303 C CA . ALA A 1 299 ? -2.021 13.678 10.658 1.00 91.50 299 ALA A CA 1
ATOM 2304 C C . ALA A 1 299 ? -2.068 14.115 12.137 1.00 91.50 299 ALA A C 1
ATOM 2306 O O . ALA A 1 299 ? -1.092 14.657 12.656 1.00 91.50 299 ALA A O 1
ATOM 2307 N N . GLU A 1 300 ? -3.173 13.869 12.847 1.00 94.19 300 GLU A N 1
ATOM 2308 C CA . GLU A 1 300 ? -3.230 14.135 14.289 1.00 94.19 300 GLU A CA 1
ATOM 2309 C C . GLU A 1 300 ? -2.479 13.088 15.118 1.00 94.19 300 GLU A C 1
ATOM 2311 O O . GLU A 1 300 ? -1.860 13.429 16.125 1.00 94.19 300 GLU A O 1
ATOM 2316 N N . LEU A 1 301 ? -2.512 11.818 14.709 1.00 92.81 301 LEU A N 1
ATOM 2317 C CA . LEU A 1 301 ? -1.839 10.728 15.416 1.00 92.81 301 LEU A CA 1
ATOM 2318 C C . LEU A 1 301 ? -0.308 10.885 15.431 1.00 92.81 301 LEU A C 1
ATOM 2320 O O . LEU A 1 301 ? 0.333 10.501 16.413 1.00 92.81 301 LEU A O 1
ATOM 2324 N N . GLU A 1 302 ? 0.270 11.550 14.426 1.00 90.38 302 GLU A N 1
ATOM 2325 C CA . GLU A 1 302 ? 1.691 11.921 14.433 1.00 90.38 302 GLU A CA 1
ATOM 2326 C C . GLU A 1 302 ? 2.073 12.775 15.656 1.00 90.38 302 GLU A C 1
ATOM 2328 O O . GLU A 1 302 ? 3.190 12.660 16.171 1.00 90.38 302 GLU A O 1
ATOM 2333 N N . GLN A 1 303 ? 1.150 13.602 16.168 1.00 88.44 303 GLN A N 1
ATOM 2334 C CA . GLN A 1 303 ? 1.396 14.466 17.331 1.00 88.44 303 GLN A CA 1
ATOM 2335 C C . GLN A 1 303 ? 1.553 13.670 18.631 1.00 88.44 303 GLN A C 1
ATOM 2337 O O . GLN A 1 303 ? 2.203 14.143 19.562 1.00 88.44 303 GLN A O 1
ATOM 2342 N N . VAL A 1 304 ? 0.989 12.460 18.684 1.00 88.25 304 VAL A N 1
ATOM 2343 C CA . VAL A 1 304 ? 1.094 11.531 19.821 1.00 88.25 304 VAL A CA 1
ATOM 2344 C C . VAL A 1 304 ? 2.087 10.398 19.562 1.00 88.25 304 VAL A C 1
ATOM 2346 O O . VAL A 1 304 ? 2.096 9.405 20.282 1.00 88.25 304 VAL A O 1
ATOM 2349 N N . GLY A 1 305 ? 2.949 10.547 18.551 1.00 83.38 305 GLY A N 1
ATOM 2350 C CA . GLY A 1 305 ? 4.062 9.633 18.301 1.00 83.38 305 GLY A CA 1
ATOM 2351 C C . GLY A 1 305 ? 3.692 8.321 17.607 1.00 83.38 305 GLY A C 1
ATOM 2352 O O . GLY A 1 305 ? 4.562 7.462 17.489 1.00 83.38 305 GLY A O 1
ATOM 2353 N N . VAL A 1 306 ? 2.457 8.181 17.119 1.00 81.94 306 VAL A N 1
ATOM 2354 C CA . VAL A 1 306 ? 2.014 7.042 16.296 1.00 81.94 306 VAL A CA 1
ATOM 2355 C C . VAL A 1 306 ? 2.383 7.328 14.834 1.00 81.94 306 VAL A C 1
ATOM 2357 O O . VAL A 1 306 ? 2.075 8.415 14.341 1.00 81.94 306 VAL A O 1
ATOM 2360 N N . LYS A 1 307 ? 3.081 6.404 14.158 1.00 74.00 307 LYS A N 1
ATOM 2361 C CA . LYS A 1 307 ? 3.646 6.602 12.807 1.00 74.00 307 LYS A CA 1
ATOM 2362 C C . LYS A 1 307 ? 3.472 5.391 11.904 1.00 74.00 307 LYS A C 1
ATOM 2364 O O . LYS A 1 307 ? 3.498 4.264 12.432 1.00 74.00 307 LYS A O 1
#

Mean predicted aligned error: 16.39 Å

Radius of gyration: 31.37 Å; Cα contacts (8 Å, |Δi|>4): 569; chains: 1; bounding box: 63×85×95 Å